Protein AF-A0A2U3ENF5-F1 (afdb_monomer)

Secondary structure (DSSP, 8-state):
--TTHHHHHHH-----EEEPTTSTTSPPPPHHHHHHHHHHHTS-HHHHHHHHHHHHHHHHHHHHHHHHHHHHHTTPPP--STTSS---EEETTHHHHHHHHHHHS--EEEES--GGGGTPPPPTT---TTS-TTS-GGGHHHHHHHHHT------S-STT---S---SSSPPSGGGS-HHHHHTT--TTTTSTTSHHHHHHHHHHHH-HHHHHHHHHHEE-TTS---S-GGGGS-EEEEEETTS-THHHHHHHHHHHHHHHHHTSSSEE--EEEEEETT--TTTTSS------SS----EEETT-TTTHHHHT---------

pLDDT: mean 75.01, std 18.09, range [23.23, 95.06]

Structure (mmCIF, N/CA/C/O backbone):
data_AF-A0A2U3ENF5-F1
#
_entry.id   AF-A0A2U3ENF5-F1
#
loop_
_atom_site.group_PDB
_atom_site.id
_atom_site.type_symbol
_atom_site.label_atom_id
_atom_site.label_alt_id
_atom_site.label_comp_id
_atom_site.label_asym_id
_atom_site.label_entity_id
_atom_site.label_seq_id
_atom_site.pdbx_PDB_ins_code
_atom_site.Cartn_x
_atom_site.Cartn_y
_atom_site.Cartn_z
_atom_site.occupancy
_atom_site.B_iso_or_equiv
_atom_site.auth_seq_id
_atom_site.auth_comp_id
_atom_site.auth_asym_id
_atom_site.auth_atom_id
_atom_site.pdbx_PDB_model_num
ATOM 1 N N . MET A 1 1 ? -10.373 14.517 -8.924 1.00 40.66 1 MET A N 1
ATOM 2 C CA . MET A 1 1 ? -11.456 14.622 -7.913 1.00 40.66 1 MET A CA 1
ATOM 3 C C . MET A 1 1 ? -12.044 13.232 -7.663 1.00 40.66 1 MET A C 1
ATOM 5 O O . MET A 1 1 ? -12.354 12.552 -8.629 1.00 40.66 1 MET A O 1
ATOM 9 N N . SER A 1 2 ? -12.118 12.808 -6.390 1.00 45.81 2 SER A N 1
ATOM 10 C CA . SER A 1 2 ? -12.287 11.407 -5.941 1.00 45.81 2 SER A CA 1
ATOM 11 C C . SER A 1 2 ? -13.620 10.740 -6.359 1.00 45.81 2 SER A C 1
ATOM 13 O O . SER A 1 2 ? -14.683 11.214 -5.952 1.00 45.81 2 SER A O 1
ATOM 15 N N . PRO A 1 3 ? -13.595 9.625 -7.109 1.00 53.94 3 PRO A N 1
ATOM 16 C CA . PRO A 1 3 ? -14.799 8.939 -7.615 1.00 53.94 3 PRO A CA 1
ATOM 17 C C . PRO A 1 3 ? -15.547 8.053 -6.605 1.00 53.94 3 PRO A C 1
ATOM 19 O O . PRO A 1 3 ? -16.484 7.351 -6.974 1.00 53.94 3 PRO A O 1
ATOM 22 N N . MET A 1 4 ? -15.223 8.153 -5.310 1.00 50.66 4 MET A N 1
ATOM 23 C CA . MET A 1 4 ? -15.993 7.517 -4.229 1.00 50.66 4 MET A CA 1
ATOM 24 C C . MET A 1 4 ? -17.157 8.368 -3.689 1.00 50.66 4 MET A C 1
ATOM 26 O O . MET A 1 4 ? -18.028 7.844 -2.993 1.00 50.66 4 MET A O 1
ATOM 30 N N . LYS A 1 5 ? -17.211 9.672 -4.004 1.00 47.41 5 LYS A N 1
ATOM 31 C CA . LYS A 1 5 ? -18.244 10.585 -3.472 1.00 47.41 5 LYS A CA 1
ATOM 32 C C . LYS A 1 5 ? -19.700 10.143 -3.730 1.00 47.41 5 LYS A C 1
ATOM 34 O O . LYS A 1 5 ? -20.495 10.274 -2.802 1.00 47.41 5 LYS A O 1
ATOM 39 N N . PRO A 1 6 ? -20.080 9.600 -4.908 1.00 45.78 6 PRO A N 1
ATOM 40 C CA . PRO A 1 6 ? -21.469 9.202 -5.169 1.00 45.78 6 PRO A CA 1
ATOM 41 C C . PRO A 1 6 ? -21.964 8.064 -4.262 1.00 45.78 6 PRO A C 1
ATOM 43 O O . PRO A 1 6 ? -23.139 8.014 -3.914 1.00 45.78 6 PRO A O 1
ATOM 46 N N . PHE A 1 7 ? -21.065 7.170 -3.840 1.00 50.91 7 PHE A N 1
ATOM 47 C CA . PHE A 1 7 ? -21.394 6.058 -2.944 1.00 50.91 7 PHE A CA 1
ATOM 48 C C . PHE A 1 7 ? -21.430 6.490 -1.477 1.00 50.91 7 PHE A C 1
ATOM 50 O O . PHE A 1 7 ? -22.211 5.950 -0.696 1.00 50.91 7 PHE A O 1
ATOM 57 N N . ALA A 1 8 ? -20.633 7.498 -1.111 1.00 51.66 8 ALA A N 1
ATOM 58 C CA . ALA A 1 8 ? -20.632 8.052 0.236 1.00 51.66 8 ALA A CA 1
ATOM 59 C C . ALA A 1 8 ? -22.007 8.635 0.608 1.00 51.66 8 ALA A C 1
ATOM 61 O O . ALA A 1 8 ? -22.515 8.367 1.687 1.00 51.66 8 ALA A O 1
ATOM 62 N N . VAL A 1 9 ? -22.692 9.334 -0.299 1.00 53.50 9 VAL A N 1
ATOM 63 C CA . VAL A 1 9 ? -24.014 9.925 0.006 1.00 53.50 9 VAL A CA 1
ATOM 64 C C . VAL A 1 9 ? -25.029 8.886 0.490 1.00 53.50 9 VAL A C 1
ATOM 66 O O . VAL A 1 9 ? -25.784 9.150 1.419 1.00 53.50 9 VAL A O 1
ATOM 69 N N . LYS A 1 10 ? -25.019 7.686 -0.100 1.00 53.78 10 LYS A N 1
ATOM 70 C CA . LYS A 1 10 ? -25.961 6.612 0.243 1.00 53.78 10 LYS A CA 1
ATOM 71 C C . LYS A 1 10 ? -25.703 6.001 1.625 1.00 53.78 10 LYS A C 1
ATOM 73 O O . LYS A 1 10 ? -26.634 5.506 2.250 1.00 53.78 10 LYS A O 1
ATOM 78 N N . HIS A 1 11 ? -24.454 6.011 2.080 1.00 58.97 11 HIS A N 1
ATOM 79 C CA . HIS A 1 11 ? -24.023 5.317 3.298 1.00 58.97 11 HIS A CA 1
ATOM 80 C C . HIS A 1 11 ? -23.558 6.272 4.409 1.00 58.97 11 HIS A C 1
ATOM 82 O O . HIS A 1 11 ? -23.120 5.817 5.459 1.00 58.97 11 HIS A O 1
ATOM 88 N N . ASN A 1 12 ? -23.631 7.584 4.162 1.00 66.19 12 ASN A N 1
ATOM 89 C CA . ASN A 1 12 ? -23.218 8.666 5.052 1.00 66.19 12 ASN A CA 1
ATOM 90 C C . ASN A 1 12 ? -21.822 8.508 5.720 1.00 66.19 12 ASN A C 1
ATOM 92 O O . ASN A 1 12 ? -21.681 8.872 6.890 1.00 66.19 12 ASN A O 1
ATOM 96 N N . PRO A 1 13 ? -20.761 7.993 5.051 1.00 66.94 13 PRO A N 1
ATOM 97 C CA . PRO A 1 13 ? -19.442 7.966 5.651 1.00 66.94 13 PRO A CA 1
ATOM 98 C C . PRO A 1 13 ? -18.784 9.349 5.555 1.00 66.94 13 PRO A C 1
ATOM 100 O O . PRO A 1 13 ? -18.862 10.040 4.533 1.00 66.94 13 PRO A O 1
ATOM 103 N N . ARG A 1 14 ? -18.039 9.720 6.599 1.00 71.25 14 ARG A N 1
ATOM 104 C CA . ARG A 1 14 ? -17.091 10.840 6.543 1.00 71.25 14 ARG A CA 1
ATOM 105 C C . ARG A 1 14 ? -15.797 10.338 5.901 1.00 71.25 14 ARG A C 1
ATOM 107 O O . ARG A 1 14 ? -15.039 9.610 6.532 1.00 71.25 14 ARG A O 1
ATOM 114 N N . LEU A 1 15 ? -15.561 10.688 4.636 1.00 70.38 15 LEU A N 1
ATOM 115 C CA . LEU A 1 15 ? -14.358 10.270 3.911 1.00 70.38 15 LEU A CA 1
ATOM 116 C C . LEU A 1 15 ? -13.220 11.277 4.106 1.00 70.38 15 LEU A C 1
ATOM 118 O O . LEU A 1 15 ? -13.340 12.434 3.700 1.00 70.38 15 LEU A O 1
ATOM 122 N N . VAL A 1 16 ? -12.096 10.802 4.641 1.00 73.62 16 VAL A N 1
ATOM 123 C CA . VAL A 1 16 ? -10.842 11.557 4.748 1.00 73.62 16 VAL A CA 1
ATOM 124 C C . VAL A 1 16 ? -9.788 10.882 3.881 1.00 73.62 16 VAL A C 1
ATOM 126 O O . VAL A 1 16 ? -9.576 9.677 3.988 1.00 73.62 16 VAL A O 1
ATOM 129 N N . LEU A 1 17 ? -9.158 11.655 2.995 1.00 76.19 17 LEU A N 1
ATOM 130 C CA . LEU A 1 17 ? -8.050 11.185 2.166 1.00 76.19 17 LEU A CA 1
ATOM 131 C C . LEU A 1 17 ? -6.750 11.691 2.775 1.00 76.19 17 LEU A C 1
ATOM 133 O O . LEU A 1 17 ? -6.548 12.901 2.897 1.00 76.19 17 LEU A O 1
ATOM 137 N N . VAL A 1 18 ? -5.904 10.745 3.160 1.00 76.56 18 VAL A N 1
ATOM 138 C CA . VAL A 1 18 ? -4.654 11.007 3.862 1.00 76.56 18 VAL A CA 1
ATOM 139 C C . VAL A 1 18 ? -3.504 10.774 2.896 1.00 76.56 18 VAL A C 1
ATOM 141 O O . VAL A 1 18 ? -3.386 9.689 2.325 1.00 76.56 18 VAL A O 1
ATOM 144 N N . TYR A 1 19 ? -2.680 11.798 2.699 1.00 79.88 19 TYR A N 1
ATOM 145 C CA . TYR A 1 19 ? -1.477 11.700 1.878 1.00 79.88 19 TYR A CA 1
ATOM 146 C C . TYR A 1 19 ? -0.266 11.377 2.742 1.00 79.88 19 TYR A C 1
ATOM 148 O O . TYR A 1 19 ? -0.131 11.899 3.849 1.00 79.88 19 TYR A O 1
ATOM 156 N N . ARG A 1 20 ? 0.602 10.517 2.199 1.00 83.88 20 ARG A N 1
ATOM 157 C CA . ARG A 1 20 ? 1.908 10.204 2.779 1.00 83.88 20 ARG A CA 1
ATOM 158 C C . ARG A 1 20 ? 2.883 11.370 2.567 1.00 83.88 20 ARG A C 1
ATOM 160 O O . ARG A 1 20 ? 2.635 12.169 1.671 1.00 83.88 20 ARG A O 1
ATOM 167 N N . ARG A 1 21 ? 3.987 11.425 3.328 1.00 84.44 21 ARG A N 1
ATOM 168 C CA . ARG A 1 21 ? 5.093 12.392 3.145 1.00 84.44 21 ARG A CA 1
ATOM 169 C C . ARG A 1 21 ? 5.623 12.290 1.718 1.00 84.44 21 ARG A C 1
ATOM 171 O O . ARG A 1 21 ? 5.498 11.232 1.097 1.00 84.44 21 ARG A O 1
ATOM 178 N N . ASP A 1 22 ? 6.200 13.376 1.219 1.00 83.81 22 ASP A N 1
ATOM 179 C CA . ASP A 1 22 ? 6.686 13.525 -0.164 1.00 83.81 22 ASP A CA 1
ATOM 180 C C . ASP A 1 22 ? 5.609 13.455 -1.267 1.00 83.81 22 ASP A C 1
ATOM 182 O O . ASP A 1 22 ? 5.940 13.508 -2.451 1.00 83.81 22 ASP A O 1
ATOM 186 N N . HIS A 1 23 ? 4.314 13.417 -0.927 1.00 81.50 23 HIS A N 1
ATOM 187 C CA . HIS A 1 23 ? 3.231 13.629 -1.899 1.00 81.50 23 HIS A CA 1
ATOM 188 C C . HIS A 1 23 ? 2.800 15.104 -1.948 1.00 81.50 23 HIS A C 1
ATOM 190 O O . HIS A 1 23 ? 2.912 15.803 -0.935 1.00 81.50 23 HIS A O 1
ATOM 196 N N . PRO A 1 24 ? 2.258 15.601 -3.079 1.00 77.25 24 PRO A N 1
ATOM 197 C CA . PRO A 1 24 ? 1.827 16.989 -3.213 1.00 77.25 24 PRO A CA 1
ATOM 198 C C . PRO A 1 24 ? 0.956 17.469 -2.044 1.00 77.25 24 PRO A C 1
ATOM 200 O O . PRO A 1 24 ? -0.112 16.922 -1.767 1.00 77.25 24 PRO A O 1
ATOM 203 N N . GLY A 1 25 ? 1.432 18.512 -1.363 1.00 74.75 25 GLY A N 1
ATOM 204 C CA . GLY A 1 25 ? 0.781 19.135 -0.210 1.00 74.75 25 GLY A CA 1
ATOM 205 C C . GLY A 1 25 ? 1.192 18.583 1.161 1.00 74.75 25 GLY A C 1
ATOM 206 O O . GLY A 1 25 ? 0.949 19.265 2.146 1.00 74.75 25 GLY A O 1
ATOM 207 N N . SER A 1 26 ? 1.809 17.399 1.250 1.00 80.38 26 SER A N 1
ATOM 208 C CA . SER A 1 26 ? 2.363 16.862 2.513 1.00 80.38 26 SER A CA 1
ATOM 209 C C . SER A 1 26 ? 3.749 17.434 2.821 1.00 80.38 26 SER A C 1
ATOM 211 O O . SER A 1 26 ? 4.378 18.011 1.926 1.00 80.38 26 SER A O 1
ATOM 213 N N . ALA A 1 27 ? 4.245 17.278 4.055 1.00 84.19 27 ALA A N 1
ATOM 214 C CA . ALA A 1 27 ? 5.622 17.657 4.334 1.00 84.19 27 ALA A CA 1
ATOM 215 C C . ALA A 1 27 ? 6.584 16.652 3.677 1.00 84.19 27 ALA A C 1
ATOM 217 O O . ALA A 1 27 ? 6.290 15.452 3.567 1.00 84.19 27 ALA A O 1
ATOM 218 N N . PRO A 1 28 ? 7.745 17.132 3.209 1.00 87.25 28 PRO A N 1
ATOM 219 C CA . PRO A 1 28 ? 8.714 16.254 2.594 1.00 87.25 28 PRO A CA 1
ATOM 220 C C . PRO A 1 28 ? 9.412 15.376 3.637 1.00 87.25 28 PRO A C 1
ATOM 222 O O . PRO A 1 28 ? 9.423 15.702 4.831 1.00 87.25 28 PRO A O 1
ATOM 225 N N . TYR A 1 29 ? 10.041 14.282 3.210 1.00 89.06 29 TYR A N 1
ATOM 226 C CA . TYR A 1 29 ? 11.053 13.629 4.038 1.00 89.06 29 TYR A CA 1
ATOM 227 C C . TYR A 1 29 ? 12.229 14.580 4.278 1.00 89.06 29 TYR A C 1
ATOM 229 O O . TYR A 1 29 ? 12.591 15.394 3.429 1.00 89.06 29 TYR A O 1
ATOM 237 N N . THR A 1 30 ? 12.825 14.504 5.466 1.00 90.62 30 THR A N 1
ATOM 238 C CA . THR A 1 30 ? 14.061 15.239 5.745 1.00 90.62 30 THR A CA 1
ATOM 239 C C . THR A 1 30 ? 15.224 14.608 4.984 1.00 90.62 30 THR A C 1
ATOM 241 O O . THR A 1 30 ? 15.222 13.408 4.706 1.00 90.62 30 THR A O 1
ATOM 244 N N . GLU A 1 31 ? 16.276 15.384 4.717 1.00 90.75 31 GLU A N 1
ATOM 245 C CA . GLU A 1 31 ? 17.496 14.845 4.098 1.00 90.75 31 GLU A CA 1
ATOM 246 C C . GLU A 1 31 ? 18.113 13.701 4.912 1.00 90.75 31 GLU A C 1
ATOM 248 O O . GLU A 1 31 ? 18.668 12.770 4.339 1.00 90.75 31 GLU A O 1
ATOM 253 N N . VAL A 1 32 ? 17.974 13.724 6.241 1.00 91.75 32 VAL A N 1
ATOM 254 C CA . VAL A 1 32 ? 18.445 12.642 7.119 1.00 91.75 32 VAL A CA 1
ATOM 255 C C . VAL A 1 32 ? 17.656 11.354 6.878 1.00 91.75 32 VAL A C 1
ATOM 257 O O . VAL A 1 32 ? 18.244 10.280 6.775 1.00 91.75 32 VAL A O 1
ATOM 260 N N . GLU A 1 33 ? 16.332 11.449 6.748 1.00 91.44 33 GLU A N 1
ATOM 261 C CA . GLU A 1 33 ? 15.467 10.298 6.467 1.00 91.44 33 GLU A CA 1
ATOM 262 C C . GLU A 1 33 ? 15.719 9.727 5.067 1.00 91.44 33 GLU A C 1
ATOM 264 O O . GLU A 1 33 ? 15.823 8.511 4.906 1.00 91.44 33 GLU A O 1
ATOM 269 N N . LEU A 1 34 ? 15.878 10.591 4.060 1.00 91.56 34 LEU A N 1
ATOM 270 C CA . LEU A 1 34 ? 16.214 10.164 2.700 1.00 91.56 34 LEU A CA 1
ATOM 271 C C . LEU A 1 34 ? 17.613 9.541 2.635 1.00 91.56 34 LEU A C 1
ATOM 273 O O . LEU A 1 34 ? 17.797 8.508 1.991 1.00 91.56 34 LEU A O 1
ATOM 277 N N . ALA A 1 35 ? 18.597 10.123 3.326 1.00 92.25 35 ALA A N 1
ATOM 278 C CA . ALA A 1 35 ? 19.940 9.561 3.426 1.00 92.25 35 ALA A CA 1
ATOM 279 C C . ALA A 1 35 ? 19.935 8.191 4.115 1.00 92.25 35 ALA A C 1
ATOM 281 O O . ALA A 1 35 ? 20.677 7.309 3.692 1.00 92.25 35 ALA A O 1
ATOM 282 N N . LEU A 1 36 ? 19.077 7.982 5.119 1.00 92.75 36 LEU A N 1
ATOM 283 C CA . LEU A 1 36 ? 18.910 6.680 5.762 1.00 92.75 36 LEU A CA 1
ATOM 284 C C . LEU A 1 36 ? 18.365 5.632 4.782 1.00 92.75 36 LEU A C 1
ATOM 286 O O . LEU A 1 36 ? 18.924 4.541 4.702 1.00 92.75 36 LEU A O 1
ATOM 290 N N . LEU A 1 37 ? 17.324 5.960 4.005 1.00 92.94 37 LEU A N 1
ATOM 291 C CA . LEU A 1 37 ? 16.789 5.059 2.973 1.00 92.94 37 LEU A CA 1
ATOM 292 C C . LEU A 1 37 ? 17.854 4.703 1.924 1.00 92.94 37 LEU A C 1
ATOM 294 O O . LEU A 1 37 ? 18.050 3.527 1.629 1.00 92.94 37 LEU A O 1
ATOM 298 N N . ARG A 1 38 ? 18.586 5.700 1.414 1.00 93.75 38 ARG A N 1
ATOM 299 C CA . ARG A 1 38 ? 19.673 5.498 0.439 1.00 93.75 38 ARG A CA 1
ATOM 300 C C . ARG A 1 38 ? 20.820 4.671 1.012 1.00 93.75 38 ARG A C 1
ATOM 302 O O . ARG A 1 38 ? 21.368 3.820 0.324 1.00 93.75 38 ARG A O 1
ATOM 309 N N . HIS A 1 39 ? 21.183 4.909 2.271 1.00 92.69 39 HIS A N 1
ATOM 310 C CA . HIS A 1 39 ? 22.225 4.143 2.941 1.00 92.69 39 HIS A CA 1
ATOM 311 C C . HIS A 1 39 ? 21.831 2.669 3.064 1.00 92.69 39 HIS A C 1
ATOM 313 O O . HIS A 1 39 ? 22.632 1.810 2.711 1.00 92.69 39 HIS A O 1
ATOM 319 N N . MET A 1 40 ? 20.598 2.384 3.504 1.00 94.19 40 MET A N 1
ATOM 320 C CA . MET A 1 40 ? 20.090 1.014 3.623 1.00 94.19 40 MET A CA 1
ATOM 321 C C . MET A 1 40 ? 20.059 0.272 2.285 1.00 94.19 40 MET A C 1
ATOM 323 O O . MET A 1 40 ? 20.303 -0.928 2.271 1.00 94.19 40 MET A O 1
ATOM 327 N N . ASP A 1 41 ? 19.769 0.963 1.178 1.00 89.56 41 ASP A N 1
ATOM 328 C CA . ASP A 1 41 ? 19.692 0.360 -0.165 1.00 89.56 41 ASP A CA 1
ATOM 329 C C . ASP A 1 41 ? 21.049 -0.210 -0.623 1.00 89.56 41 ASP A C 1
ATOM 331 O O . ASP A 1 41 ? 21.100 -1.116 -1.449 1.00 89.56 41 ASP A O 1
ATOM 335 N N . GLY A 1 42 ? 22.153 0.268 -0.034 1.00 86.12 42 GLY A N 1
ATOM 336 C CA . GLY A 1 42 ? 23.503 -0.262 -0.246 1.00 86.12 42 GLY A CA 1
ATOM 337 C C . GLY A 1 42 ? 23.965 -1.317 0.768 1.00 86.12 42 GLY A C 1
ATOM 338 O O . GLY A 1 42 ? 25.099 -1.785 0.661 1.00 86.12 42 GLY A O 1
ATOM 339 N N . LEU A 1 43 ? 23.149 -1.668 1.767 1.00 90.25 43 LEU A N 1
ATOM 340 C CA . LEU A 1 43 ? 23.495 -2.659 2.793 1.00 90.25 43 LEU A CA 1
ATOM 341 C C . LEU A 1 43 ? 23.072 -4.076 2.387 1.00 90.25 43 LEU A C 1
ATOM 343 O O . LEU A 1 43 ? 22.228 -4.276 1.514 1.00 90.25 43 LEU A O 1
ATOM 347 N N . SER A 1 44 ? 23.618 -5.085 3.073 1.00 90.81 44 SER A N 1
ATOM 348 C CA . SER A 1 44 ? 23.077 -6.439 2.945 1.00 90.81 44 SER A CA 1
ATOM 349 C C . SER A 1 44 ? 21.644 -6.516 3.505 1.00 90.81 44 SER A C 1
ATOM 351 O O . SER A 1 44 ? 21.294 -5.771 4.429 1.00 90.81 44 SER A O 1
ATOM 353 N N . PRO A 1 45 ? 20.805 -7.455 3.023 1.00 88.62 45 PRO A N 1
ATOM 354 C CA . PRO A 1 45 ? 19.458 -7.665 3.553 1.00 88.62 45 PRO A CA 1
ATOM 355 C C . PRO A 1 45 ? 19.376 -7.771 5.080 1.00 88.62 45 PRO A C 1
ATOM 357 O O . PRO A 1 45 ? 18.455 -7.238 5.700 1.00 88.62 45 PRO A O 1
ATOM 360 N N . GLN A 1 46 ? 20.345 -8.453 5.697 1.00 88.12 46 GLN A N 1
ATOM 361 C CA . GLN A 1 46 ? 20.389 -8.672 7.142 1.00 88.12 46 GLN A CA 1
ATOM 362 C C . GLN A 1 46 ? 20.663 -7.371 7.906 1.00 88.12 46 GLN A C 1
ATOM 364 O O . GLN A 1 46 ? 20.090 -7.154 8.973 1.00 88.12 46 GLN A O 1
ATOM 369 N N . GLU A 1 47 ? 21.502 -6.498 7.353 1.00 91.00 47 GLU A N 1
ATOM 370 C CA . GLU A 1 47 ? 21.857 -5.210 7.952 1.00 91.00 47 GLU A CA 1
ATOM 371 C C . GLU A 1 47 ? 20.751 -4.164 7.762 1.00 91.00 47 GLU A C 1
ATOM 373 O O . GLU A 1 47 ? 20.493 -3.379 8.673 1.00 91.00 47 GLU A O 1
ATOM 378 N N . ALA A 1 48 ? 20.055 -4.178 6.620 1.00 92.00 48 ALA A N 1
ATOM 379 C CA . ALA A 1 48 ? 18.988 -3.224 6.310 1.00 92.00 48 ALA A CA 1
ATOM 380 C C . ALA A 1 48 ? 17.644 -3.535 7.000 1.00 92.00 48 ALA A C 1
ATOM 382 O O . ALA A 1 48 ? 16.832 -2.630 7.195 1.00 92.00 48 ALA A O 1
ATOM 383 N N . CYS A 1 49 ? 17.393 -4.785 7.406 1.00 88.00 49 CYS A N 1
ATOM 384 C CA . CYS A 1 49 ? 16.089 -5.203 7.934 1.00 88.00 49 CYS A CA 1
ATOM 385 C C . CYS A 1 49 ? 15.680 -4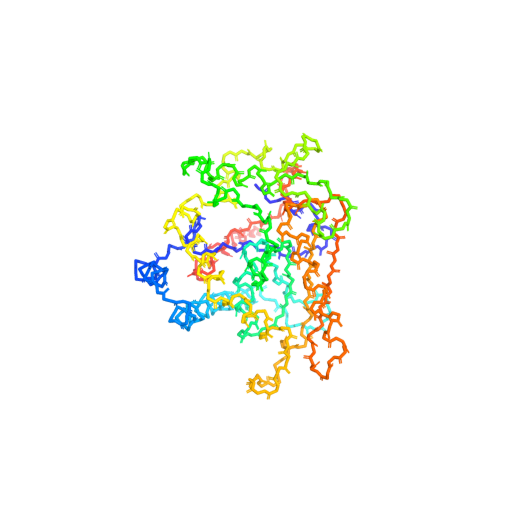.462 9.222 1.00 88.00 49 CYS A C 1
ATOM 387 O O . CYS A 1 49 ? 14.578 -3.916 9.302 1.00 88.00 49 CYS A O 1
ATOM 389 N N . SER A 1 50 ? 16.561 -4.394 10.229 1.00 87.56 50 SER A N 1
ATOM 390 C CA . SER A 1 50 ? 16.231 -3.728 11.502 1.00 87.56 50 SER A CA 1
ATOM 391 C C . SER A 1 50 ? 16.079 -2.204 11.366 1.00 87.56 50 SER A C 1
ATOM 393 O O . SER A 1 50 ? 15.130 -1.664 11.942 1.00 87.56 50 SER A O 1
ATOM 395 N N . PRO A 1 51 ? 16.956 -1.485 10.641 1.00 90.88 51 PRO A N 1
ATOM 396 C CA . PRO A 1 51 ? 16.765 -0.060 10.383 1.00 90.88 51 PRO A CA 1
ATOM 397 C C . PRO A 1 51 ? 15.490 0.242 9.579 1.00 90.88 51 PRO A C 1
ATOM 399 O O . PRO A 1 51 ? 14.803 1.216 9.883 1.00 90.88 51 PRO A O 1
ATOM 402 N N . LEU A 1 52 ? 15.108 -0.618 8.627 1.00 91.81 52 LEU A N 1
ATOM 403 C CA . LEU A 1 52 ? 13.858 -0.466 7.880 1.00 91.81 52 LEU A CA 1
ATOM 404 C C . LEU A 1 52 ? 12.617 -0.716 8.753 1.00 91.81 52 LEU A C 1
ATOM 406 O O . LEU A 1 52 ? 11.646 0.032 8.644 1.00 91.81 52 LEU A O 1
ATOM 410 N N . ASP A 1 53 ? 12.641 -1.717 9.644 1.00 87.56 53 ASP A N 1
ATOM 411 C CA . ASP A 1 53 ? 11.587 -1.938 10.655 1.00 87.56 53 ASP A CA 1
ATOM 412 C C . ASP A 1 53 ? 11.413 -0.695 11.541 1.00 87.56 53 ASP A C 1
ATOM 414 O O . ASP A 1 53 ? 10.291 -0.235 11.747 1.00 87.56 53 ASP A O 1
ATOM 418 N N . ALA A 1 54 ? 12.515 -0.097 12.009 1.00 87.44 54 ALA A N 1
ATOM 419 C CA . ALA A 1 54 ? 12.474 1.139 12.790 1.00 87.44 54 ALA A CA 1
ATOM 420 C C . ALA A 1 54 ? 11.884 2.311 11.987 1.00 87.44 54 ALA A C 1
ATOM 422 O O . ALA A 1 54 ? 10.925 2.931 12.442 1.00 87.44 54 ALA A O 1
ATOM 423 N N . PHE A 1 55 ? 12.374 2.545 10.765 1.00 91.44 55 PHE A N 1
ATOM 424 C CA . PHE A 1 55 ? 11.846 3.589 9.883 1.00 91.44 55 PHE A CA 1
ATOM 425 C C . PHE A 1 55 ? 10.336 3.431 9.659 1.00 91.44 55 PHE A C 1
ATOM 427 O O . PHE A 1 55 ? 9.578 4.392 9.772 1.00 91.44 55 PHE A O 1
ATOM 434 N N . MET A 1 56 ? 9.870 2.214 9.372 1.00 90.19 56 MET A N 1
ATOM 435 C CA . MET A 1 56 ? 8.450 1.950 9.126 1.00 90.19 56 MET A CA 1
ATOM 436 C C . MET A 1 56 ? 7.596 2.057 10.390 1.00 90.19 56 MET A C 1
ATOM 438 O O . MET A 1 56 ? 6.430 2.446 10.300 1.00 90.19 56 MET A O 1
ATOM 442 N N . ARG A 1 57 ? 8.160 1.763 11.564 1.00 85.88 57 ARG A N 1
ATOM 443 C CA . ARG A 1 57 ? 7.498 1.987 12.852 1.00 85.88 57 ARG A CA 1
ATOM 444 C C . ARG A 1 57 ? 7.289 3.472 13.132 1.00 85.88 57 ARG A C 1
ATOM 446 O O . ARG A 1 57 ? 6.213 3.833 13.598 1.00 85.88 57 ARG A O 1
ATOM 453 N N . ASP A 1 58 ? 8.252 4.322 12.790 1.00 86.88 58 ASP A N 1
ATOM 454 C CA . ASP A 1 58 ? 8.103 5.774 12.934 1.00 86.88 58 ASP A CA 1
ATOM 455 C C . ASP A 1 58 ? 6.986 6.300 12.019 1.00 86.88 58 ASP A C 1
ATOM 457 O O . ASP A 1 58 ? 6.098 7.023 12.467 1.00 86.88 58 ASP A O 1
ATOM 461 N N . ARG A 1 59 ? 6.933 5.836 10.760 1.00 89.62 59 ARG A N 1
ATOM 462 C CA . ARG A 1 59 ? 5.830 6.166 9.833 1.00 89.62 59 ARG A CA 1
ATOM 463 C C . ARG A 1 59 ? 4.469 5.657 10.315 1.00 89.62 59 ARG A C 1
ATOM 465 O O . ARG A 1 59 ? 3.438 6.286 10.082 1.00 89.62 59 ARG A O 1
ATOM 472 N N . ALA A 1 60 ? 4.446 4.494 10.959 1.00 86.19 60 ALA A N 1
ATOM 473 C CA . ALA A 1 60 ? 3.243 3.958 11.580 1.00 86.19 60 ALA A CA 1
ATOM 474 C C . ALA A 1 60 ? 2.788 4.817 12.767 1.00 86.19 60 ALA A C 1
ATOM 476 O O . ALA A 1 60 ? 1.592 5.067 12.911 1.00 86.19 60 ALA A O 1
ATOM 477 N N . LEU A 1 61 ? 3.719 5.290 13.596 1.00 83.12 61 LEU A N 1
ATOM 478 C CA . LEU A 1 61 ? 3.405 6.160 14.724 1.00 83.12 61 LEU A CA 1
ATOM 479 C C . LEU A 1 61 ? 2.793 7.486 14.253 1.00 83.12 61 LEU A C 1
ATOM 481 O O . LEU A 1 61 ? 1.749 7.868 14.772 1.00 83.12 61 LEU A O 1
ATOM 485 N N . GLU A 1 62 ? 3.350 8.113 13.213 1.00 84.12 62 GLU A N 1
ATOM 486 C CA . GLU A 1 62 ? 2.784 9.326 12.595 1.00 84.12 62 GLU A CA 1
ATOM 487 C C . GLU A 1 62 ? 1.317 9.112 12.172 1.00 84.12 62 GLU A C 1
ATOM 489 O O . GLU A 1 62 ? 0.424 9.886 12.527 1.00 84.12 62 GLU A O 1
ATOM 494 N N . LEU A 1 63 ? 1.030 8.008 11.469 1.00 84.38 63 LEU A N 1
ATOM 495 C CA . LEU A 1 63 ? -0.335 7.678 11.050 1.00 84.38 63 LEU A CA 1
ATOM 496 C C . LEU A 1 63 ? -1.263 7.401 12.245 1.00 84.38 63 LEU A C 1
ATOM 498 O O . LEU A 1 63 ? -2.431 7.793 12.222 1.00 84.38 63 LEU A O 1
ATOM 502 N N . TYR A 1 64 ? -0.772 6.730 13.288 1.00 82.50 64 TYR A N 1
ATOM 503 C CA . TYR A 1 64 ? -1.547 6.484 14.503 1.00 82.50 64 TYR A CA 1
ATOM 504 C C . TYR A 1 64 ? -1.917 7.781 15.223 1.00 82.50 64 TYR A C 1
ATOM 506 O O . TYR A 1 64 ? -3.077 7.972 15.598 1.00 82.50 64 TYR A O 1
ATOM 514 N N . GLU A 1 65 ? -0.943 8.671 15.402 1.00 81.69 65 GLU A N 1
ATOM 515 C CA . GLU A 1 65 ? -1.135 9.971 16.039 1.00 81.69 65 GLU A CA 1
ATOM 516 C C . GLU A 1 65 ? -2.129 10.820 15.248 1.00 81.69 65 GLU A C 1
ATOM 518 O O . GLU A 1 65 ? -3.048 11.391 15.840 1.00 81.69 65 GLU A O 1
ATOM 523 N N . PHE A 1 66 ? -2.031 10.812 13.913 1.00 82.00 66 PHE A N 1
ATOM 524 C CA . PHE A 1 66 ? -3.014 11.445 13.040 1.00 82.00 66 PHE A CA 1
ATOM 525 C C . PHE A 1 66 ? -4.430 10.907 13.278 1.00 82.00 66 PHE A C 1
ATOM 527 O O . PHE A 1 66 ? -5.360 11.689 13.483 1.00 82.00 66 PHE A O 1
ATOM 534 N N . VAL A 1 67 ? -4.615 9.581 13.271 1.00 80.62 67 VAL A N 1
ATOM 535 C CA . VAL A 1 67 ? -5.937 8.963 13.463 1.00 80.62 67 VAL A CA 1
ATOM 536 C C . VAL A 1 67 ? -6.503 9.308 14.838 1.00 80.62 67 VAL A C 1
ATOM 538 O O . VAL A 1 67 ? -7.674 9.673 14.929 1.00 80.62 67 VAL A O 1
ATOM 541 N N . CYS A 1 68 ? -5.688 9.242 15.893 1.00 79.50 68 CYS A N 1
ATOM 542 C CA . CYS A 1 68 ? -6.101 9.592 17.251 1.00 79.50 68 CYS A CA 1
ATOM 543 C C . CYS A 1 68 ? -6.517 11.064 17.363 1.00 79.50 68 CYS A C 1
ATOM 545 O O . CYS A 1 68 ? -7.601 11.361 17.873 1.00 79.50 68 CYS A O 1
ATOM 547 N N . ALA A 1 69 ? -5.687 11.981 16.859 1.00 76.75 69 ALA A N 1
ATOM 548 C CA . ALA A 1 69 ? -5.968 13.414 16.880 1.00 76.75 69 ALA A CA 1
ATOM 549 C C . ALA A 1 69 ? -7.238 13.743 16.084 1.00 76.75 69 ALA A C 1
ATOM 551 O O . ALA A 1 69 ? -8.116 14.461 16.570 1.00 76.75 69 ALA A O 1
ATOM 552 N N . TRP A 1 70 ? -7.379 13.159 14.891 1.00 78.38 70 TRP A N 1
ATOM 553 C CA . TRP A 1 70 ? -8.551 13.350 14.048 1.00 78.38 70 TRP A CA 1
ATOM 554 C C . TRP A 1 70 ? -9.824 12.797 14.692 1.00 78.38 70 TRP A C 1
ATOM 556 O O . TRP A 1 70 ? -10.841 13.487 14.710 1.00 78.38 70 TRP A O 1
ATOM 566 N N . ALA A 1 71 ? -9.776 11.582 15.246 1.00 77.56 71 ALA A N 1
ATOM 567 C CA . ALA A 1 71 ? -10.918 10.953 15.904 1.00 77.56 71 ALA A CA 1
ATOM 568 C C . ALA A 1 71 ? -11.428 11.790 17.079 1.00 77.56 71 ALA A C 1
ATOM 570 O O . ALA A 1 71 ? -12.632 12.033 17.196 1.00 77.56 71 ALA A O 1
ATOM 571 N N . HIS A 1 72 ? -10.496 12.271 17.907 1.00 76.12 72 HIS A N 1
ATOM 572 C CA . HIS A 1 72 ? -10.795 13.142 19.033 1.00 76.12 72 HIS A CA 1
ATOM 573 C C . HIS A 1 72 ? -11.439 14.455 18.568 1.00 76.12 72 HIS A C 1
ATOM 575 O O . HIS A 1 72 ? -12.492 14.843 19.069 1.00 76.12 72 HIS A O 1
ATOM 581 N N . GLN A 1 73 ? -10.860 15.111 17.558 1.00 70.75 73 GLN A N 1
ATOM 582 C CA . GLN A 1 73 ? -11.345 16.402 17.070 1.00 70.75 73 GLN A CA 1
ATOM 583 C C . GLN A 1 73 ? -12.676 16.307 16.311 1.00 70.75 73 GLN A C 1
ATOM 585 O O . GLN A 1 73 ? -13.528 17.184 16.436 1.00 70.75 73 GLN A O 1
ATOM 590 N N . ALA A 1 74 ? -12.878 15.252 15.522 1.00 73.38 74 ALA A N 1
ATOM 591 C CA . ALA A 1 74 ? -14.114 15.025 14.778 1.00 73.38 74 ALA A CA 1
ATOM 592 C C . ALA A 1 74 ? -15.273 14.530 15.666 1.00 73.38 74 ALA A C 1
ATOM 594 O O . ALA A 1 74 ? -16.372 14.286 15.147 1.00 73.38 74 ALA A O 1
ATOM 595 N N . GLY A 1 75 ? -15.034 14.380 16.977 1.00 73.75 75 GLY A N 1
ATOM 596 C CA . GLY A 1 75 ? -16.013 13.906 17.949 1.00 73.75 75 GLY A CA 1
ATOM 597 C C . GLY A 1 75 ? -16.538 12.522 17.588 1.00 73.75 75 GLY A C 1
ATOM 598 O O . GLY A 1 75 ? -17.745 12.293 17.656 1.00 73.75 75 GLY A O 1
ATOM 599 N N . ILE A 1 76 ? -15.663 11.635 17.101 1.00 71.62 76 ILE A N 1
ATOM 600 C CA . ILE A 1 76 ? -16.078 10.290 16.704 1.00 71.62 76 ILE A CA 1
ATOM 601 C C . ILE A 1 76 ? -16.441 9.532 17.978 1.00 71.62 76 ILE A C 1
ATOM 603 O O . ILE A 1 76 ? -15.590 9.420 18.864 1.00 71.62 76 ILE A O 1
ATOM 607 N N . PRO A 1 77 ? -17.689 9.053 18.108 1.00 65.19 77 PRO A N 1
ATOM 608 C CA . PRO A 1 77 ? -18.091 8.317 19.292 1.00 65.19 77 PRO A CA 1
ATOM 609 C C . PRO A 1 77 ? -17.230 7.061 19.432 1.00 65.19 77 PRO A C 1
ATOM 611 O O . PRO A 1 77 ? -16.852 6.433 18.438 1.00 65.19 77 PRO A O 1
ATOM 614 N N . SER A 1 78 ? -16.923 6.689 20.675 1.00 64.06 78 SER A N 1
ATOM 615 C CA . SER A 1 78 ? -16.393 5.357 20.965 1.00 64.06 78 SER A CA 1
ATOM 616 C C . SER A 1 78 ? -17.323 4.319 20.347 1.00 64.06 78 SER A C 1
ATOM 618 O O . SER A 1 78 ? -18.537 4.477 20.437 1.00 64.06 78 SER A O 1
ATOM 620 N N . ALA A 1 79 ? -16.763 3.281 19.725 1.00 62.59 79 ALA A N 1
ATOM 621 C CA . ALA A 1 79 ? -17.548 2.257 19.044 1.00 62.59 79 ALA A CA 1
ATOM 622 C C . ALA A 1 79 ? -18.519 1.578 20.028 1.00 62.59 79 ALA A C 1
ATOM 624 O O . ALA A 1 79 ? -18.114 0.732 20.826 1.00 62.59 79 ALA A O 1
ATOM 625 N N . SER A 1 80 ? -19.784 1.999 20.003 1.00 56.59 80 SER A N 1
ATOM 626 C CA . SER A 1 80 ? -20.894 1.393 20.741 1.00 56.59 80 SER A CA 1
ATOM 627 C C . SER A 1 80 ? -21.626 0.349 19.902 1.00 56.59 80 SER A C 1
ATOM 629 O O . SER A 1 80 ? -22.107 -0.636 20.451 1.00 56.59 80 SER A O 1
ATOM 631 N N . GLU A 1 81 ? -21.659 0.543 18.582 1.00 56.53 81 GLU A N 1
ATOM 632 C CA . GLU A 1 81 ? -22.331 -0.313 17.603 1.00 56.53 81 GLU A CA 1
ATOM 633 C C . GLU A 1 81 ? -21.390 -0.656 16.427 1.00 56.53 81 GLU A C 1
ATOM 635 O O . GLU A 1 81 ? -20.442 0.086 16.161 1.00 56.53 81 GLU A O 1
ATOM 640 N N . PRO A 1 82 ? -21.648 -1.727 15.650 1.00 55.25 82 PRO A N 1
ATOM 641 C CA . PRO A 1 82 ? -20.829 -2.123 14.492 1.00 55.25 82 PRO A CA 1
ATOM 642 C C . PRO A 1 82 ? -20.727 -1.073 13.372 1.00 55.25 82 PRO A C 1
ATOM 644 O O . PRO A 1 82 ? -19.879 -1.186 12.487 1.00 55.25 82 PRO A O 1
ATOM 647 N N . THR A 1 83 ? -21.621 -0.083 13.372 1.00 55.84 83 THR A N 1
ATOM 648 C CA . THR A 1 83 ? -21.644 1.036 12.419 1.00 55.84 83 THR A CA 1
ATOM 649 C C . THR A 1 83 ? -20.886 2.266 12.914 1.00 55.84 83 THR A C 1
ATOM 651 O O . THR A 1 83 ? -20.672 3.193 12.132 1.00 55.84 83 THR A O 1
ATOM 654 N N . ASP A 1 84 ? -20.477 2.273 14.184 1.00 63.69 84 ASP A N 1
ATOM 655 C CA . ASP A 1 84 ? -19.762 3.371 14.819 1.00 63.69 84 ASP A CA 1
ATOM 656 C C . ASP A 1 84 ? -18.259 3.090 14.798 1.00 63.69 84 ASP A C 1
ATOM 658 O O . ASP A 1 84 ? -17.792 2.037 15.230 1.00 63.69 84 ASP A O 1
ATOM 662 N N . GLY A 1 85 ? -17.476 4.051 14.312 1.00 71.88 85 GLY A N 1
ATOM 663 C CA . GLY A 1 85 ? -16.022 3.990 14.394 1.00 71.88 85 GLY A CA 1
ATOM 664 C C . GLY A 1 85 ? -15.319 4.394 13.110 1.00 71.88 85 GLY A C 1
ATOM 665 O O . GLY A 1 85 ? -15.833 5.157 12.290 1.00 71.88 85 GLY A O 1
ATOM 666 N N . ILE A 1 86 ? -14.088 3.912 12.971 1.00 76.88 86 ILE A N 1
ATOM 667 C CA . ILE A 1 86 ? -13.174 4.306 11.906 1.00 76.88 86 ILE A CA 1
ATOM 668 C C . ILE A 1 86 ? -12.753 3.057 11.149 1.00 76.88 86 ILE A C 1
ATOM 670 O O . ILE A 1 86 ? -12.197 2.125 11.723 1.00 76.88 86 ILE A O 1
ATOM 674 N N . VAL A 1 87 ? -12.967 3.070 9.837 1.00 77.00 87 VAL A N 1
ATOM 675 C CA . VAL A 1 87 ? -12.342 2.115 8.925 1.00 77.00 87 VAL A CA 1
ATOM 676 C C . VAL A 1 87 ? -11.154 2.818 8.297 1.00 77.00 87 VAL A C 1
ATOM 678 O O . VAL A 1 87 ? -11.351 3.747 7.513 1.00 77.00 87 VAL A O 1
ATOM 681 N N . LEU A 1 88 ? -9.930 2.379 8.600 1.00 81.44 88 LEU A N 1
ATOM 682 C CA . LEU A 1 88 ? -8.794 2.794 7.780 1.00 81.44 88 LEU A CA 1
ATOM 683 C C . LEU A 1 88 ? -8.668 1.833 6.601 1.00 81.44 88 LEU A C 1
ATOM 685 O O . LEU A 1 88 ? -8.757 0.607 6.731 1.00 81.44 88 LEU A O 1
ATOM 689 N N . ALA A 1 89 ? -8.523 2.434 5.429 1.00 82.50 89 ALA A N 1
ATOM 690 C CA . ALA A 1 89 ? -8.392 1.744 4.167 1.00 82.50 89 ALA A CA 1
ATOM 691 C C . ALA A 1 89 ? -7.084 2.175 3.514 1.00 82.50 89 ALA A C 1
ATOM 693 O O . ALA A 1 89 ? -6.839 3.371 3.363 1.00 82.50 89 ALA A O 1
ATOM 694 N N . SER A 1 90 ? -6.269 1.211 3.103 1.00 84.56 90 SER A N 1
ATOM 695 C CA . SER A 1 90 ? -5.141 1.470 2.210 1.00 84.56 90 SER A CA 1
ATOM 696 C C . SER A 1 90 ? -5.457 1.011 0.801 1.00 84.56 90 SER A C 1
ATOM 698 O O . SER A 1 90 ? -6.303 0.140 0.590 1.00 84.56 90 SER A O 1
ATOM 700 N N . TRP A 1 91 ? -4.761 1.603 -0.158 1.00 84.81 91 TRP A N 1
ATOM 701 C CA . TRP A 1 91 ? -4.790 1.185 -1.546 1.00 84.81 91 TRP A CA 1
ATOM 702 C C . TRP A 1 91 ? -3.365 0.995 -2.048 1.00 84.81 91 TRP A C 1
ATOM 704 O O . TRP A 1 91 ? -2.489 1.804 -1.720 1.00 84.81 91 TRP A O 1
ATOM 714 N N . SER A 1 92 ? -3.145 -0.055 -2.841 1.00 87.38 92 SER A N 1
ATOM 715 C CA . SER A 1 92 ? -1.863 -0.304 -3.496 1.00 87.38 92 SER A CA 1
ATOM 716 C C . SER A 1 92 ? -0.709 -0.324 -2.483 1.00 87.38 92 SER A C 1
ATOM 718 O O . SER A 1 92 ? -0.825 -0.922 -1.410 1.00 87.38 92 SER A O 1
ATOM 720 N N . MET A 1 93 ? 0.382 0.380 -2.779 1.00 85.62 93 MET A N 1
ATOM 721 C CA . MET A 1 93 ? 1.558 0.493 -1.921 1.00 85.62 93 MET A CA 1
ATOM 722 C C . MET A 1 93 ? 1.278 1.093 -0.533 1.00 85.62 93 MET A C 1
ATOM 724 O O . MET A 1 93 ? 2.025 0.846 0.412 1.00 85.62 93 MET A O 1
ATOM 728 N N . GLY A 1 94 ? 0.160 1.808 -0.351 1.00 86.75 94 GLY A N 1
ATOM 729 C CA . GLY A 1 94 ? -0.286 2.240 0.975 1.00 86.75 94 GLY A CA 1
ATOM 730 C C . GLY A 1 94 ? -0.491 1.071 1.949 1.00 86.75 94 GLY A C 1
ATOM 731 O O . GLY A 1 94 ? -0.470 1.274 3.162 1.00 86.75 94 GLY A O 1
ATOM 732 N N . ALA A 1 95 ? -0.662 -0.156 1.445 1.00 88.81 95 ALA A N 1
ATOM 733 C CA . ALA A 1 95 ? -0.728 -1.356 2.264 1.00 88.81 95 ALA A CA 1
ATOM 734 C C . ALA A 1 95 ? 0.553 -1.613 3.067 1.00 88.81 95 ALA A C 1
ATOM 736 O O . ALA A 1 95 ? 0.428 -2.096 4.186 1.00 88.81 95 ALA A O 1
ATOM 737 N N . SER A 1 96 ? 1.740 -1.221 2.588 1.00 89.12 96 SER A N 1
ATOM 738 C CA . SER A 1 96 ? 2.993 -1.393 3.341 1.00 89.12 96 SER A CA 1
ATOM 739 C C . SER A 1 96 ? 2.984 -0.594 4.653 1.00 89.12 96 SER A C 1
ATOM 741 O O . SER A 1 96 ? 3.243 -1.137 5.725 1.00 89.12 96 SER A O 1
ATOM 743 N N . TRP A 1 97 ? 2.587 0.683 4.595 1.00 88.62 97 TRP A N 1
ATOM 744 C CA . TRP A 1 97 ? 2.410 1.538 5.780 1.00 88.62 97 TRP A CA 1
ATOM 745 C C . TRP A 1 97 ? 1.305 1.029 6.693 1.00 88.62 97 TRP A C 1
ATOM 747 O O . TRP A 1 97 ? 1.426 1.055 7.917 1.00 88.62 97 TRP A O 1
ATOM 757 N N . LEU A 1 98 ? 0.232 0.529 6.087 1.00 86.81 98 LEU A N 1
ATOM 758 C CA . LEU A 1 98 ? -0.883 -0.029 6.821 1.00 86.81 98 LEU A CA 1
ATOM 759 C C . LEU A 1 98 ? -0.480 -1.299 7.592 1.00 86.81 98 LEU A C 1
ATOM 761 O O . LEU A 1 98 ? -0.857 -1.460 8.749 1.00 86.81 98 LEU A O 1
ATOM 765 N N . MET A 1 99 ? 0.323 -2.175 6.988 1.00 86.44 99 MET A N 1
ATOM 766 C CA . MET A 1 99 ? 0.866 -3.366 7.643 1.00 86.44 99 MET A CA 1
ATOM 767 C C . MET A 1 99 ? 1.870 -3.002 8.737 1.00 86.44 99 MET A C 1
ATOM 769 O O . MET A 1 99 ? 1.805 -3.586 9.816 1.00 86.44 99 MET A O 1
ATOM 773 N N . ALA A 1 100 ? 2.729 -2.002 8.519 1.00 87.88 100 ALA A N 1
ATOM 774 C CA . ALA A 1 100 ? 3.621 -1.487 9.559 1.00 87.88 100 ALA A CA 1
ATOM 775 C C . ALA A 1 100 ? 2.830 -0.981 10.782 1.00 8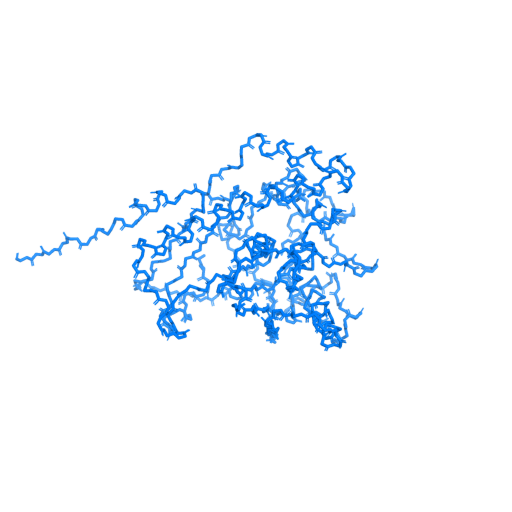7.88 100 ALA A C 1
ATOM 777 O O . ALA A 1 100 ? 3.121 -1.374 11.917 1.00 87.88 100 ALA A O 1
ATOM 778 N N . LEU A 1 101 ? 1.756 -0.214 10.548 1.00 85.31 101 LEU A N 1
ATOM 779 C CA . LEU A 1 101 ? 0.815 0.212 11.586 1.00 85.31 101 LEU A CA 1
ATOM 780 C C . LEU A 1 101 ? 0.195 -0.981 12.311 1.00 85.31 101 LEU A C 1
ATOM 782 O O . LEU A 1 101 ? 0.248 -1.052 13.532 1.00 85.31 101 LEU A O 1
ATOM 786 N N . LEU A 1 102 ? -0.369 -1.949 11.589 1.00 79.88 102 LEU A N 1
ATOM 787 C CA . LEU A 1 102 ? -0.997 -3.121 12.207 1.00 79.88 102 LEU A CA 1
ATOM 788 C C . LEU A 1 102 ? -0.018 -3.968 13.006 1.00 79.88 102 LEU A C 1
ATOM 790 O O . LEU A 1 102 ? -0.402 -4.497 14.046 1.00 79.88 102 LEU A O 1
ATOM 794 N N . SER A 1 103 ? 1.214 -4.096 12.517 1.00 80.19 103 SER A N 1
ATOM 795 C CA . SER A 1 103 ? 2.276 -4.815 13.214 1.00 80.19 103 SER A CA 1
ATOM 796 C C . SER A 1 103 ? 2.656 -4.127 14.528 1.00 80.19 103 SER A C 1
ATOM 798 O O . SER A 1 103 ? 3.229 -4.766 15.406 1.00 80.19 103 SER A O 1
ATOM 800 N N . SER A 1 104 ? 2.285 -2.847 14.666 1.00 74.62 104 SER A N 1
ATOM 801 C CA . SER A 1 104 ? 2.501 -2.021 15.848 1.00 74.62 104 SER A CA 1
ATOM 802 C C . SER A 1 104 ? 1.250 -1.895 16.739 1.00 74.62 104 SER A C 1
ATOM 804 O O . SER A 1 104 ? 1.416 -1.829 17.955 1.00 74.62 104 SER A O 1
ATOM 806 N N . ILE A 1 105 ? 0.015 -1.855 16.185 1.00 65.50 105 ILE A N 1
ATOM 807 C CA . ILE A 1 105 ? -1.1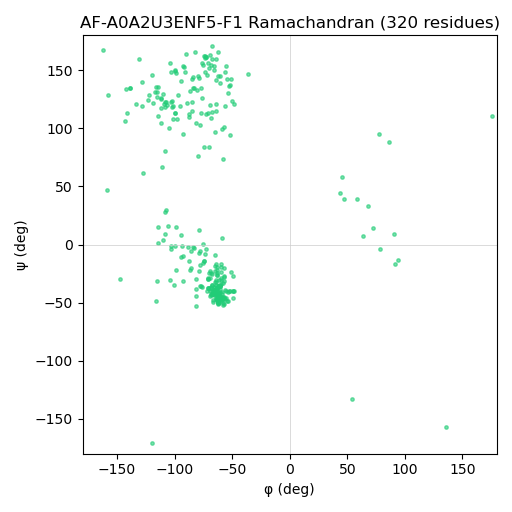98 -1.474 16.954 1.00 65.50 105 ILE A CA 1
ATOM 808 C C . ILE A 1 105 ? -2.594 -2.108 16.628 1.00 65.50 105 ILE A C 1
ATOM 810 O O . ILE A 1 105 ? -3.294 -2.221 17.612 1.00 65.50 105 ILE A O 1
ATOM 814 N N . ALA A 1 106 ? -2.980 -2.544 15.394 1.00 49.03 106 ALA A N 1
ATOM 815 C CA . ALA A 1 106 ? -4.084 -3.456 14.850 1.00 49.03 106 ALA A CA 1
ATOM 816 C C . ALA A 1 106 ? -5.665 -3.176 14.607 1.00 49.03 106 ALA A C 1
ATOM 818 O O . ALA A 1 106 ? -6.456 -3.384 15.499 1.00 49.03 106 ALA A O 1
ATOM 819 N N . SER A 1 107 ? -6.208 -2.783 13.410 1.00 45.88 107 SER A N 1
ATOM 820 C CA . SER A 1 107 ? -7.648 -2.965 12.920 1.00 45.88 107 SER A CA 1
ATOM 821 C C . SER A 1 107 ? -8.013 -2.330 11.556 1.00 45.88 107 SER A C 1
ATOM 823 O O . SER A 1 107 ? -8.076 -1.097 11.515 1.00 45.88 107 SER A O 1
ATOM 825 N N . LEU A 1 108 ? -8.272 -3.065 10.444 1.00 52.44 108 LEU A N 1
ATOM 826 C CA . LEU A 1 108 ? -8.198 -2.436 9.098 1.00 52.44 108 LEU A CA 1
ATOM 827 C C . LEU A 1 108 ? -8.865 -3.110 7.870 1.00 52.44 108 LEU A C 1
ATOM 829 O O . LEU A 1 108 ? -9.176 -4.291 7.847 1.00 52.44 108 LEU A O 1
ATOM 833 N N . THR A 1 109 ? -8.977 -2.352 6.766 1.00 46.53 109 THR A N 1
ATOM 834 C CA . THR A 1 109 ? -9.226 -2.848 5.392 1.00 46.53 109 THR A CA 1
ATOM 835 C C . THR A 1 109 ? -8.034 -2.521 4.473 1.00 46.53 109 THR A C 1
ATOM 837 O O . THR A 1 109 ? -7.542 -1.399 4.467 1.00 46.53 109 THR A O 1
ATOM 840 N N . SER A 1 110 ? -7.581 -3.458 3.641 1.00 58.84 110 SER A N 1
ATOM 841 C CA . SER A 1 110 ? -6.604 -3.219 2.567 1.00 58.84 110 SER A CA 1
ATOM 842 C C . SER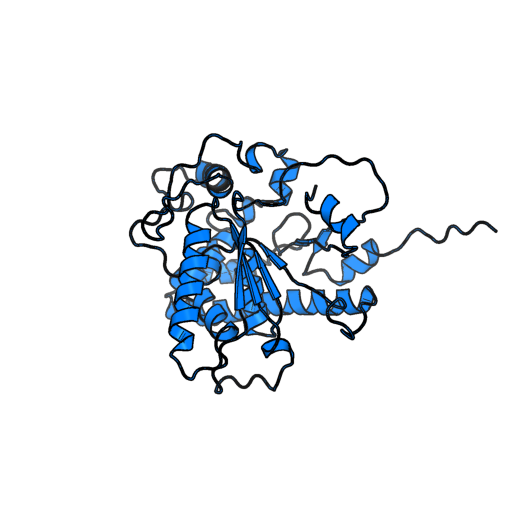 A 1 110 ? -7.263 -3.453 1.208 1.00 58.84 110 SER A C 1
ATOM 844 O O . SER A 1 110 ? -8.014 -4.413 1.035 1.00 58.84 110 SER A O 1
ATOM 846 N N . ARG A 1 111 ? -7.034 -2.562 0.241 1.00 57.28 111 ARG A N 1
ATOM 847 C CA . ARG A 1 111 ? -7.623 -2.643 -1.100 1.00 57.28 111 ARG A CA 1
ATOM 848 C C . ARG A 1 111 ? -6.536 -2.775 -2.153 1.00 57.28 111 ARG A C 1
ATOM 850 O O . ARG A 1 111 ? -5.684 -1.905 -2.285 1.00 57.28 111 ARG A O 1
ATOM 857 N N . ASP A 1 112 ? -6.624 -3.850 -2.916 1.00 73.19 112 ASP A N 1
ATOM 858 C CA . ASP A 1 112 ? -5.834 -4.161 -4.099 1.00 73.19 112 ASP A CA 1
ATOM 859 C C . ASP A 1 112 ? -4.338 -3.889 -3.887 1.00 73.19 112 ASP A C 1
ATOM 861 O O . ASP A 1 112 ? -3.742 -3.032 -4.532 1.00 73.19 112 ASP A O 1
ATOM 865 N N . ALA A 1 113 ? -3.762 -4.550 -2.879 1.00 78.50 113 ALA A N 1
ATOM 866 C CA . ALA A 1 113 ? -2.357 -4.403 -2.513 1.00 78.50 113 ALA A CA 1
ATOM 867 C C . ALA A 1 113 ? -1.463 -5.299 -3.390 1.00 78.50 113 ALA A C 1
ATOM 869 O O . ALA A 1 113 ? -1.778 -6.485 -3.536 1.00 78.50 113 ALA A O 1
ATOM 870 N N . PRO A 1 114 ? -0.331 -4.794 -3.922 1.00 81.12 114 PRO A N 1
ATOM 871 C CA . PRO A 1 114 ? 0.602 -5.622 -4.677 1.00 81.12 114 PRO A CA 1
ATOM 872 C C . PRO A 1 114 ? 1.292 -6.625 -3.757 1.00 81.12 114 PRO A C 1
ATOM 874 O O . PRO A 1 114 ? 1.463 -6.381 -2.561 1.00 81.12 114 PRO A O 1
ATOM 877 N N . PHE A 1 115 ? 1.742 -7.738 -4.333 1.00 83.06 115 PHE A N 1
ATOM 878 C CA . PHE A 1 115 ? 2.407 -8.822 -3.606 1.00 83.06 115 PHE A CA 1
ATOM 879 C C . PHE A 1 115 ? 3.578 -8.327 -2.734 1.00 83.06 115 PHE A C 1
ATOM 881 O O . PHE A 1 115 ? 3.701 -8.740 -1.580 1.00 83.06 115 PHE A O 1
ATOM 888 N N . ALA A 1 116 ? 4.370 -7.373 -3.238 1.00 81.19 116 ALA A N 1
ATOM 889 C CA . ALA A 1 116 ? 5.510 -6.789 -2.535 1.00 81.19 116 ALA A CA 1
ATOM 890 C C . ALA A 1 116 ? 5.106 -5.992 -1.279 1.00 81.19 116 ALA A C 1
ATOM 892 O O . ALA A 1 116 ? 5.820 -6.012 -0.276 1.00 81.19 116 ALA A O 1
ATOM 893 N N . SER A 1 117 ? 3.928 -5.355 -1.271 1.00 80.81 117 SER A N 1
ATOM 894 C CA . SER A 1 117 ? 3.425 -4.640 -0.086 1.00 80.81 117 SER A CA 1
ATOM 895 C C . SER A 1 117 ? 3.065 -5.562 1.067 1.00 80.81 117 SER A C 1
ATOM 897 O O . SER A 1 117 ? 3.066 -5.131 2.217 1.00 80.81 117 SER A O 1
ATOM 899 N N . LEU A 1 118 ? 2.759 -6.826 0.769 1.00 80.31 118 LEU A N 1
ATOM 900 C CA . LEU A 1 118 ? 2.585 -7.860 1.783 1.00 80.31 118 LEU A CA 1
ATOM 901 C C . LEU A 1 118 ? 3.836 -8.734 1.931 1.00 80.31 118 LEU A C 1
ATOM 903 O O . LEU A 1 118 ? 3.850 -9.611 2.783 1.00 80.31 118 LEU A O 1
ATOM 907 N N . GLY A 1 119 ? 4.893 -8.503 1.148 1.00 81.00 119 GLY A N 1
ATOM 908 C CA . GLY A 1 119 ? 6.149 -9.252 1.208 1.00 81.00 119 GLY A CA 1
ATOM 909 C C . GLY A 1 119 ? 6.030 -10.700 0.748 1.00 81.00 119 GLY A C 1
ATOM 910 O O . GLY A 1 119 ? 6.684 -11.578 1.310 1.00 81.00 119 GLY A O 1
ATOM 911 N N . TYR A 1 120 ? 5.152 -10.978 -0.213 1.00 86.81 120 TYR A N 1
ATOM 912 C CA . TYR A 1 120 ? 5.192 -12.253 -0.922 1.00 86.81 120 TYR A CA 1
ATOM 913 C C . TYR A 1 120 ? 6.333 -12.255 -1.935 1.00 86.81 120 TYR A C 1
ATOM 915 O O . TYR A 1 120 ? 6.769 -11.200 -2.390 1.00 86.81 120 TYR A O 1
ATOM 923 N N . LEU A 1 121 ? 6.808 -13.445 -2.298 1.00 86.38 121 LEU A N 1
ATOM 924 C CA . LEU A 1 121 ? 7.733 -13.586 -3.414 1.00 86.38 121 LEU A CA 1
ATOM 925 C C . LEU A 1 121 ? 6.958 -13.551 -4.740 1.00 86.38 121 LEU A C 1
ATOM 927 O O . LEU A 1 121 ? 5.826 -14.053 -4.803 1.00 86.38 121 LEU A O 1
ATOM 931 N N . PRO A 1 122 ? 7.542 -12.964 -5.793 1.00 85.94 122 PRO A N 1
ATOM 932 C CA . PRO A 1 122 ? 6.969 -13.034 -7.125 1.00 85.94 122 PRO A CA 1
ATOM 933 C C . PRO A 1 122 ? 7.140 -14.446 -7.731 1.00 85.94 122 PRO A C 1
ATOM 935 O O . PRO A 1 122 ? 7.994 -15.213 -7.280 1.00 85.94 122 PRO A O 1
ATOM 938 N N . PRO A 1 123 ? 6.363 -14.811 -8.769 1.00 85.62 123 PRO A N 1
ATOM 939 C CA . PRO A 1 123 ? 6.657 -15.969 -9.608 1.00 85.62 123 PRO A CA 1
ATOM 940 C C . PRO A 1 123 ? 7.984 -15.777 -10.360 1.00 85.62 123 PRO A C 1
ATOM 942 O O . PRO A 1 123 ? 8.442 -14.653 -10.564 1.00 85.62 123 PRO A O 1
ATOM 945 N N . SER A 1 124 ? 8.592 -16.873 -10.821 1.00 84.88 124 SER A N 1
ATOM 946 C CA . SER A 1 124 ? 9.914 -16.852 -11.472 1.00 84.88 124 SER A CA 1
ATOM 947 C C . SER A 1 124 ? 9.970 -16.066 -12.785 1.00 84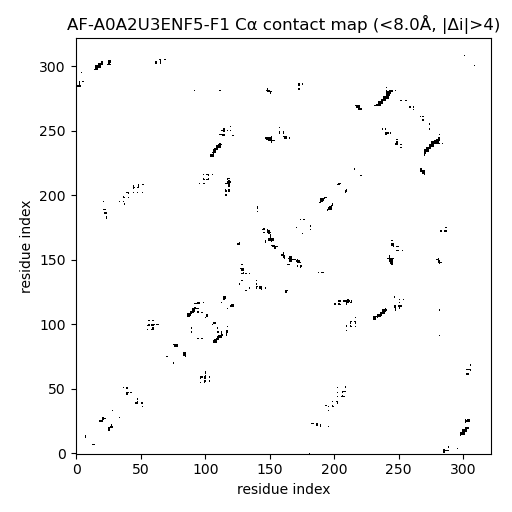.88 124 SER A C 1
ATOM 949 O O . SER A 1 124 ? 11.038 -15.622 -13.187 1.00 84.88 124 SER A O 1
ATOM 951 N N . ASP A 1 125 ? 8.840 -15.906 -13.469 1.00 85.44 125 ASP A N 1
ATOM 952 C CA . ASP A 1 125 ? 8.690 -15.185 -14.737 1.00 85.44 125 ASP A CA 1
ATOM 953 C C . ASP 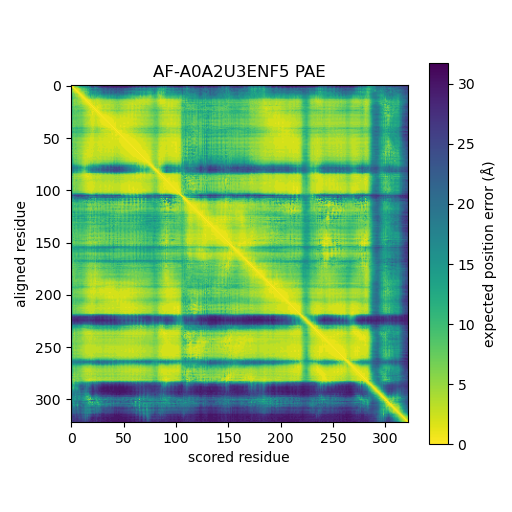A 1 125 ? 7.934 -13.854 -14.568 1.00 85.44 125 ASP A C 1
ATOM 955 O O . ASP A 1 125 ? 7.258 -13.366 -15.479 1.00 85.44 125 ASP A O 1
ATOM 959 N N . ALA A 1 126 ? 8.032 -13.272 -13.371 1.00 86.81 126 ALA A N 1
ATOM 960 C CA . ALA A 1 126 ? 7.441 -11.992 -13.028 1.00 86.81 126 ALA A CA 1
ATOM 961 C C . ALA A 1 126 ? 7.851 -10.866 -13.982 1.00 86.81 126 ALA A C 1
ATOM 963 O O . ALA A 1 126 ? 8.997 -10.750 -14.410 1.00 86.81 126 ALA A O 1
ATOM 964 N N . TYR A 1 127 ? 6.888 -9.992 -14.268 1.00 89.81 127 TYR A N 1
ATOM 965 C CA . TYR A 1 127 ? 7.105 -8.785 -15.054 1.00 89.81 127 TYR A CA 1
ATOM 966 C C . TYR A 1 127 ? 6.827 -7.536 -14.219 1.00 89.81 127 TYR A C 1
ATOM 968 O O . TYR A 1 127 ? 5.769 -7.427 -13.591 1.00 89.81 127 TYR A O 1
ATOM 976 N N . ALA A 1 128 ? 7.750 -6.578 -14.240 1.00 87.56 128 ALA A N 1
ATOM 977 C CA . ALA A 1 128 ? 7.564 -5.260 -13.652 1.00 87.56 128 ALA A CA 1
ATOM 978 C C . ALA A 1 128 ? 8.205 -4.207 -14.574 1.00 87.56 128 ALA A C 1
ATOM 980 O O . ALA A 1 128 ? 9.428 -4.180 -14.675 1.00 87.56 128 ALA A O 1
ATOM 981 N N . PRO A 1 129 ? 7.427 -3.312 -15.214 1.00 86.75 129 PRO A N 1
ATOM 982 C CA . PRO A 1 129 ? 7.981 -2.316 -16.141 1.00 86.75 129 PRO A CA 1
ATOM 983 C C . PRO A 1 129 ? 8.933 -1.314 -15.468 1.00 86.75 129 PRO A C 1
ATOM 985 O O . PRO A 1 129 ? 9.741 -0.682 -16.137 1.00 86.75 129 PRO A O 1
ATOM 988 N N . LEU A 1 130 ? 8.869 -1.177 -14.138 1.00 81.38 130 LEU A N 1
ATOM 989 C CA . LEU A 1 130 ? 9.817 -0.358 -13.377 1.00 81.38 130 LEU A CA 1
ATOM 990 C C . LEU A 1 130 ? 11.244 -0.940 -13.386 1.00 81.38 130 LEU A C 1
ATOM 992 O O . LEU A 1 130 ? 12.202 -0.192 -13.217 1.00 81.38 130 LEU A O 1
ATOM 996 N N . LEU A 1 131 ? 11.375 -2.255 -13.582 1.00 81.38 131 LEU A N 1
ATOM 997 C CA . LEU A 1 131 ? 12.641 -2.997 -13.576 1.00 81.38 131 LEU A CA 1
ATOM 998 C C . LEU A 1 131 ? 13.028 -3.505 -14.975 1.00 81.38 131 LEU A C 1
ATOM 1000 O O . LEU A 1 131 ? 14.003 -4.232 -15.117 1.00 81.38 131 LEU A O 1
ATOM 1004 N N . ASP A 1 132 ? 12.251 -3.158 -16.000 1.00 84.19 132 ASP A N 1
ATOM 1005 C CA . ASP A 1 132 ? 12.477 -3.601 -17.372 1.00 84.19 132 ASP A CA 1
ATOM 1006 C C . ASP A 1 132 ? 13.625 -2.792 -18.000 1.00 84.19 132 ASP A C 1
ATOM 1008 O O . ASP A 1 132 ? 13.534 -1.570 -18.174 1.00 84.19 132 ASP A O 1
ATOM 1012 N N . GLU A 1 133 ? 14.739 -3.467 -18.289 1.00 87.94 133 GLU A N 1
ATOM 1013 C CA . GLU A 1 133 ? 15.940 -2.852 -18.866 1.00 87.94 133 GLU A CA 1
ATOM 1014 C C . GLU A 1 133 ? 15.729 -2.397 -20.314 1.00 87.94 133 GLU A C 1
ATOM 1016 O O . GLU A 1 133 ? 16.387 -1.450 -20.748 1.00 87.94 133 GLU A O 1
ATOM 1021 N N . ASP A 1 134 ? 14.757 -2.983 -21.022 1.00 92.31 134 ASP A N 1
ATOM 1022 C CA . ASP A 1 134 ? 14.408 -2.592 -22.389 1.00 92.31 134 ASP A CA 1
ATOM 1023 C C . ASP A 1 134 ? 13.628 -1.263 -22.433 1.00 92.31 134 ASP A C 1
ATOM 1025 O O . ASP A 1 134 ? 13.501 -0.644 -23.493 1.00 92.31 134 ASP A O 1
ATOM 1029 N N . ILE A 1 135 ? 13.114 -0.795 -21.287 1.00 88.19 135 ILE A N 1
ATOM 1030 C CA . ILE A 1 135 ? 12.440 0.500 -21.160 1.00 88.19 135 ILE A CA 1
ATOM 1031 C C . ILE A 1 135 ? 13.456 1.548 -20.684 1.00 88.19 135 ILE A C 1
ATOM 1033 O O . ILE A 1 135 ? 13.971 1.429 -19.561 1.00 88.19 135 ILE A O 1
ATOM 1037 N N . PRO A 1 136 ? 13.705 2.618 -21.468 1.00 89.38 136 PRO A N 1
ATOM 1038 C CA . PRO A 1 136 ? 14.556 3.720 -21.037 1.00 89.38 136 PRO A CA 1
ATOM 1039 C C . PRO A 1 136 ? 14.096 4.279 -19.681 1.00 89.38 136 PRO A C 1
ATOM 1041 O O . PRO A 1 136 ? 12.896 4.498 -19.500 1.00 89.38 136 PRO A O 1
ATOM 1044 N N . PRO A 1 137 ? 15.006 4.576 -18.729 1.00 83.56 137 PRO A N 1
ATOM 1045 C CA . PRO A 1 137 ? 14.628 5.055 -17.398 1.00 83.56 137 PRO A CA 1
ATOM 1046 C C . PRO A 1 137 ? 13.612 6.216 -17.375 1.00 83.56 137 PRO A C 1
ATOM 1048 O O . PRO A 1 137 ? 12.682 6.152 -16.569 1.00 83.56 137 PRO A O 1
ATOM 1051 N N . PRO A 1 138 ? 13.692 7.227 -18.272 1.00 82.81 138 PRO A N 1
ATOM 1052 C CA . PRO A 1 138 ? 12.701 8.307 -18.330 1.00 82.81 138 PRO A CA 1
ATOM 1053 C C . PRO A 1 138 ? 11.274 7.853 -18.681 1.00 82.81 138 PRO A C 1
ATOM 1055 O O . PRO A 1 138 ? 10.310 8.507 -18.285 1.00 82.81 138 PRO A O 1
ATOM 1058 N N . ASP A 1 139 ? 11.132 6.732 -19.392 1.00 86.31 139 ASP A N 1
ATOM 1059 C CA . ASP A 1 139 ? 9.854 6.213 -19.893 1.00 86.31 139 ASP A CA 1
ATOM 1060 C C . ASP A 1 139 ? 9.222 5.176 -18.948 1.00 86.31 139 ASP A C 1
ATOM 1062 O O . ASP A 1 139 ? 8.047 4.815 -19.085 1.00 86.31 139 ASP A O 1
ATOM 1066 N N . ARG A 1 140 ? 9.969 4.702 -17.942 1.00 84.12 140 ARG A N 1
ATOM 1067 C CA . ARG A 1 140 ? 9.469 3.731 -16.956 1.00 84.12 140 ARG A CA 1
ATOM 1068 C C . ARG A 1 140 ? 8.270 4.255 -16.163 1.00 84.12 140 ARG A C 1
ATOM 1070 O O . ARG A 1 140 ? 7.291 3.513 -16.073 1.00 84.12 140 ARG A O 1
ATOM 1077 N N . PRO A 1 141 ? 8.246 5.500 -15.637 1.00 82.31 141 PRO A N 1
ATOM 1078 C CA . PRO A 1 141 ? 7.101 5.983 -14.863 1.00 82.31 141 PRO A CA 1
ATOM 1079 C C . PRO A 1 141 ? 5.793 5.985 -15.663 1.00 82.31 141 PRO A C 1
ATOM 1081 O O . PRO A 1 141 ? 4.766 5.512 -15.176 1.00 82.31 141 PRO A O 1
ATOM 1084 N N . SER A 1 142 ? 5.814 6.468 -16.910 1.00 83.38 142 SER A N 1
ATOM 1085 C CA . SER A 1 142 ? 4.619 6.499 -17.765 1.00 83.38 142 SER A CA 1
ATOM 1086 C C . SER A 1 142 ? 4.171 5.088 -18.163 1.00 83.38 142 SER A C 1
ATOM 1088 O O . SER A 1 142 ? 2.969 4.798 -18.157 1.00 83.38 142 SER A O 1
ATOM 1090 N N . THR A 1 143 ? 5.120 4.183 -18.417 1.00 87.06 143 THR A N 1
ATOM 1091 C CA . THR A 1 143 ? 4.823 2.780 -18.726 1.00 87.06 143 THR A CA 1
ATOM 1092 C C . THR A 1 143 ? 4.225 2.049 -17.528 1.00 87.06 143 THR A C 1
ATOM 1094 O O . THR A 1 143 ? 3.217 1.359 -17.681 1.00 87.06 143 THR A O 1
ATOM 1097 N N . VAL A 1 144 ? 4.766 2.261 -16.323 1.00 87.19 144 VAL A N 1
ATOM 1098 C CA . VAL A 1 144 ? 4.213 1.735 -15.065 1.00 87.19 144 VAL A CA 1
ATOM 1099 C C . VAL A 1 144 ? 2.773 2.196 -14.877 1.00 87.19 144 VAL A C 1
ATOM 1101 O O . VAL A 1 144 ? 1.917 1.366 -14.584 1.00 87.19 144 VAL A O 1
ATOM 1104 N N . LEU A 1 145 ? 2.473 3.481 -15.093 1.00 85.69 145 LEU A N 1
ATOM 1105 C CA . LEU A 1 145 ? 1.109 4.006 -14.967 1.00 85.69 145 LEU A CA 1
ATOM 1106 C C . LEU A 1 145 ? 0.141 3.359 -15.963 1.00 85.69 145 LEU A C 1
ATOM 1108 O O . LEU A 1 145 ? -0.966 2.959 -15.590 1.00 85.69 145 LEU A O 1
ATOM 1112 N N . SER A 1 146 ? 0.549 3.219 -17.224 1.00 86.94 146 SER A N 1
ATOM 1113 C CA . SER A 1 146 ? -0.264 2.544 -18.240 1.00 86.94 146 SER A CA 1
ATOM 1114 C C . SER A 1 146 ? -0.517 1.080 -17.866 1.00 86.94 146 SER A C 1
ATOM 1116 O O . SER A 1 146 ? -1.663 0.636 -17.791 1.00 86.94 146 SER A O 1
ATOM 1118 N N . TRP A 1 147 ? 0.550 0.355 -17.525 1.00 92.31 147 TRP A N 1
ATOM 1119 C CA . TRP A 1 147 ? 0.510 -1.056 -17.163 1.00 92.31 147 TRP A CA 1
ATOM 1120 C C . TRP A 1 147 ? -0.339 -1.307 -15.910 1.00 92.31 147 TRP A C 1
ATOM 1122 O O . TRP A 1 147 ? -1.263 -2.121 -15.947 1.00 92.31 147 TRP A O 1
ATOM 1132 N N . ILE A 1 148 ? -0.115 -0.572 -14.818 1.00 88.38 148 ILE A N 1
ATOM 1133 C CA . ILE A 1 148 ? -0.823 -0.798 -13.550 1.00 88.38 148 ILE A CA 1
ATOM 1134 C C . ILE A 1 148 ? -2.300 -0.391 -13.626 1.00 88.38 148 ILE A C 1
ATOM 1136 O O . ILE A 1 148 ? -3.135 -0.929 -12.901 1.00 88.38 148 ILE A O 1
ATOM 1140 N N . SER A 1 149 ? -2.648 0.529 -14.533 1.00 85.81 149 SER A N 1
ATOM 1141 C CA . SER A 1 149 ? -4.035 0.933 -14.781 1.00 85.81 149 SER A CA 1
ATOM 1142 C C . SER A 1 149 ? -4.762 0.089 -15.824 1.00 85.81 149 SER A C 1
ATOM 1144 O O . SER A 1 149 ? -5.952 0.299 -16.058 1.00 85.81 149 SER A O 1
ATOM 1146 N N . GLY A 1 150 ? -4.089 -0.885 -16.431 1.00 85.25 150 GLY A N 1
ATOM 1147 C CA . GLY A 1 150 ? -4.672 -1.766 -17.432 1.00 85.25 150 GLY A CA 1
ATOM 1148 C C . GLY A 1 150 ? -5.824 -2.632 -16.912 1.00 85.25 150 GLY A C 1
ATOM 1149 O O . GLY A 1 150 ? -6.050 -2.771 -15.708 1.00 85.25 150 GLY A O 1
ATOM 1150 N N . TYR A 1 151 ? -6.566 -3.228 -17.844 1.00 86.94 151 TYR A N 1
ATOM 1151 C CA . TYR A 1 151 ? -7.509 -4.308 -17.554 1.00 86.94 151 TYR A CA 1
ATOM 1152 C C . TYR A 1 151 ? -6.956 -5.622 -18.087 1.00 86.94 151 TYR A C 1
ATOM 1154 O O . TYR A 1 151 ? -6.802 -5.778 -19.294 1.00 86.94 151 TYR A O 1
ATOM 1162 N N . TYR A 1 152 ? -6.708 -6.588 -17.219 1.00 92.44 152 TYR A N 1
ATOM 1163 C CA . TYR A 1 152 ? -6.101 -7.857 -17.601 1.00 92.44 152 TYR A CA 1
ATOM 1164 C C . TYR A 1 152 ? -7.161 -8.946 -17.759 1.00 92.44 152 TYR A C 1
ATOM 1166 O O . TYR A 1 152 ? -8.238 -8.886 -17.154 1.00 92.44 152 TYR A O 1
ATOM 1174 N N . SER A 1 153 ? -6.871 -9.897 -18.641 1.00 90.44 153 SER A N 1
ATOM 1175 C CA . SER A 1 153 ? -7.673 -11.098 -18.847 1.00 90.44 153 SER A CA 1
ATOM 1176 C C . SER A 1 153 ? -6.815 -12.272 -18.418 1.00 90.44 153 SER A C 1
ATOM 1178 O O . SER A 1 153 ? -5.807 -12.563 -19.052 1.00 90.44 153 SER A O 1
ATOM 1180 N N . HIS A 1 154 ? -7.194 -12.899 -17.315 1.00 90.75 154 HIS A N 1
ATOM 1181 C CA . HIS A 1 154 ? -6.512 -14.074 -16.796 1.00 90.75 154 HIS A CA 1
ATOM 1182 C C . HIS A 1 154 ? -7.340 -15.313 -17.127 1.00 90.75 154 HIS A C 1
ATOM 1184 O O . HIS A 1 154 ? -8.571 -15.246 -17.161 1.00 90.75 154 HIS A O 1
ATOM 1190 N N . ASP A 1 155 ? -6.675 -16.442 -17.337 1.00 84.12 155 ASP A N 1
ATOM 1191 C CA . ASP A 1 155 ? -7.328 -17.736 -17.567 1.00 84.12 155 ASP A CA 1
ATOM 1192 C C . ASP A 1 155 ? -7.973 -18.326 -16.294 1.00 84.12 155 ASP A C 1
ATOM 1194 O O . ASP A 1 155 ? -8.659 -19.345 -16.347 1.00 84.12 155 ASP A O 1
ATOM 1198 N N . GLY A 1 156 ? -7.793 -17.653 -15.153 1.00 77.31 156 GLY A N 1
ATOM 1199 C CA . GLY A 1 156 ? -8.318 -18.031 -13.844 1.00 77.31 156 GLY A CA 1
ATOM 1200 C C . GLY A 1 156 ? -7.340 -18.856 -13.007 1.00 77.31 156 GLY A C 1
ATOM 1201 O O . GLY A 1 156 ? -7.543 -18.966 -11.797 1.00 77.31 156 GLY A O 1
ATOM 1202 N N . ALA A 1 157 ? -6.269 -19.383 -13.605 1.00 86.06 157 ALA A N 1
ATOM 1203 C CA . ALA A 1 157 ? -5.192 -20.042 -12.887 1.00 86.06 157 ALA A CA 1
ATOM 1204 C C . ALA A 1 157 ? -4.168 -19.010 -12.392 1.00 86.06 157 ALA A C 1
ATOM 1206 O O . ALA A 1 157 ? -3.845 -18.038 -13.070 1.00 86.06 157 ALA A O 1
ATOM 1207 N N . VAL A 1 158 ? -3.625 -19.236 -11.194 1.00 84.81 158 VAL A N 1
ATOM 1208 C CA . VAL A 1 158 ? -2.616 -18.344 -10.594 1.00 84.81 158 VAL A CA 1
ATOM 1209 C C . VAL A 1 158 ? -1.322 -18.331 -11.418 1.00 84.81 158 VAL A C 1
ATOM 1211 O O . VAL A 1 158 ? -0.702 -17.282 -11.572 1.00 84.81 158 VAL A O 1
ATOM 1214 N N . ASP A 1 159 ? -0.955 -19.468 -12.008 1.00 85.75 159 ASP A N 1
ATOM 1215 C CA . ASP A 1 159 ? 0.229 -19.585 -12.868 1.00 85.75 159 ASP A CA 1
ATOM 1216 C C . ASP A 1 159 ? -0.003 -19.013 -14.282 1.00 85.75 159 ASP A C 1
ATOM 1218 O O . ASP A 1 159 ? 0.953 -18.708 -14.996 1.00 85.75 159 ASP A O 1
ATOM 1222 N N . GLY A 1 160 ? -1.272 -18.832 -14.672 1.00 85.75 160 GLY A N 1
ATOM 1223 C CA . GLY A 1 160 ? -1.715 -18.318 -15.973 1.00 85.75 160 GLY A CA 1
ATOM 1224 C C . GLY A 1 160 ? -2.086 -16.829 -15.978 1.00 85.75 160 GLY A C 1
ATOM 1225 O O . GLY A 1 160 ? -2.728 -16.331 -16.908 1.00 85.75 160 GLY A O 1
ATOM 1226 N N . LEU A 1 161 ? -1.698 -16.078 -14.941 1.00 91.31 161 LEU A N 1
ATOM 1227 C CA . LEU A 1 161 ? -1.953 -14.641 -14.876 1.00 91.31 161 LEU A CA 1
ATOM 1228 C C . LEU A 1 161 ? -1.208 -13.897 -15.999 1.00 91.31 161 LEU A C 1
ATOM 1230 O O . LEU A 1 161 ? 0.015 -13.818 -15.982 1.00 91.31 161 LEU A O 1
ATOM 1234 N N . GLU A 1 162 ? -1.942 -13.283 -16.936 1.00 92.62 162 GLU A N 1
ATOM 1235 C CA . GLU A 1 162 ? -1.374 -12.329 -17.909 1.00 92.62 162 GLU A CA 1
ATOM 1236 C C . GLU A 1 162 ? -0.526 -11.242 -17.227 1.00 92.62 162 GLU A C 1
ATOM 1238 O O . GLU A 1 162 ? -1.006 -10.513 -16.351 1.00 92.62 162 GLU A O 1
ATOM 1243 N N . ARG A 1 163 ? 0.738 -11.123 -17.653 1.00 88.62 163 ARG A N 1
ATOM 1244 C CA . ARG A 1 163 ? 1.754 -10.316 -16.966 1.00 88.62 163 ARG A CA 1
ATOM 1245 C C . ARG A 1 163 ? 2.061 -8.991 -17.650 1.00 88.62 163 ARG A C 1
ATOM 1247 O O . ARG A 1 163 ? 2.431 -8.036 -16.969 1.00 88.62 163 ARG A O 1
ATOM 1254 N N . ARG A 1 164 ? 1.945 -8.926 -18.975 1.00 89.69 164 ARG A N 1
ATOM 1255 C CA . ARG A 1 164 ? 2.491 -7.847 -19.810 1.00 89.69 164 ARG A CA 1
ATOM 1256 C C . ARG A 1 164 ? 1.397 -7.060 -20.512 1.00 89.69 164 ARG A C 1
ATOM 1258 O O . ARG A 1 164 ? 1.404 -5.832 -20.466 1.00 89.69 164 ARG A O 1
ATOM 1265 N N . THR A 1 165 ? 0.460 -7.747 -21.157 1.00 89.69 165 THR A N 1
ATOM 1266 C CA . THR A 1 165 ? -0.459 -7.111 -22.102 1.00 89.69 165 THR A CA 1
ATOM 1267 C C . THR A 1 165 ? -1.824 -6.878 -21.474 1.00 89.69 165 THR A C 1
ATOM 1269 O O . THR A 1 165 ? -2.618 -7.794 -21.277 1.00 89.69 165 THR A O 1
ATOM 1272 N N . SER A 1 166 ? -2.127 -5.611 -21.195 1.00 90.00 166 SER A N 1
ATOM 1273 C CA . SER A 1 166 ? -3.483 -5.219 -20.816 1.00 90.00 166 SER A CA 1
ATOM 1274 C C . SER A 1 166 ? -4.425 -5.184 -22.027 1.00 90.00 166 SER A C 1
ATOM 1276 O O . SER A 1 166 ? -4.016 -4.988 -23.171 1.00 90.00 166 SER A O 1
ATOM 1278 N N . SER A 1 167 ? -5.716 -5.365 -21.768 1.00 86.25 167 SER A N 1
ATOM 1279 C CA . SER A 1 167 ? -6.784 -5.247 -22.759 1.00 86.25 167 SER A CA 1
ATOM 1280 C C . SER A 1 167 ? -6.870 -3.813 -23.283 1.00 86.25 167 SER A C 1
ATOM 1282 O O . SER A 1 167 ? -6.817 -2.858 -22.511 1.00 86.25 167 SER A O 1
ATOM 1284 N N . THR A 1 168 ? -7.129 -3.657 -24.581 1.00 83.00 168 THR A N 1
ATOM 1285 C CA . THR A 1 168 ? -7.372 -2.343 -25.205 1.00 83.00 168 THR A CA 1
ATOM 1286 C C . THR A 1 168 ? -8.755 -1.767 -24.879 1.00 83.00 168 THR A C 1
ATOM 1288 O O . THR A 1 168 ? -8.998 -0.578 -25.088 1.00 83.00 168 THR A O 1
ATOM 1291 N N . SER A 1 169 ? -9.667 -2.594 -24.351 1.00 76.25 169 SER A N 1
ATOM 1292 C CA . SER A 1 169 ? -11.010 -2.198 -23.929 1.00 76.25 169 SER A CA 1
ATOM 1293 C C . SER A 1 169 ? -11.412 -2.871 -22.603 1.00 76.25 169 SER A C 1
ATOM 1295 O O . SER A 1 169 ? -11.231 -4.086 -22.446 1.00 76.25 169 SER A O 1
ATOM 1297 N N . PRO A 1 170 ? -11.989 -2.125 -21.640 1.00 78.25 170 PRO A N 1
ATOM 1298 C CA . PRO A 1 170 ? -12.254 -0.683 -21.687 1.00 78.25 170 PRO A CA 1
ATOM 1299 C C . PRO A 1 170 ? -10.976 0.153 -21.502 1.00 78.25 170 PRO A C 1
ATOM 1301 O O . PRO A 1 170 ? -9.972 -0.344 -20.998 1.00 78.25 170 PRO A O 1
ATOM 1304 N N . THR A 1 171 ? -11.019 1.438 -21.875 1.00 78.00 171 THR A N 1
ATOM 1305 C CA . THR A 1 171 ? -9.885 2.364 -21.705 1.00 78.00 171 THR A CA 1
ATOM 1306 C C . THR A 1 171 ? -9.392 2.367 -20.251 1.00 78.00 171 THR A C 1
ATOM 1308 O O . THR A 1 171 ? -10.216 2.557 -19.348 1.00 78.00 171 THR A O 1
ATOM 1311 N N . PRO A 1 172 ? -8.085 2.214 -19.985 1.00 81.81 172 PRO A N 1
ATOM 1312 C CA . PRO A 1 172 ? -7.529 2.282 -18.637 1.00 81.81 172 PRO A CA 1
ATOM 1313 C C . PRO A 1 172 ? -7.968 3.541 -17.863 1.00 81.81 172 PRO A C 1
ATOM 1315 O O . PRO A 1 172 ? -8.084 4.617 -18.457 1.00 81.81 172 PRO A O 1
ATOM 1318 N N . PRO A 1 173 ? -8.227 3.448 -16.547 1.00 75.44 173 PRO A N 1
ATOM 1319 C CA . PRO A 1 173 ? -8.603 4.569 -15.691 1.00 75.44 173 PRO A CA 1
ATOM 1320 C C . PRO A 1 173 ? -7.716 5.803 -15.791 1.00 75.44 173 PRO A C 1
ATOM 1322 O O . PRO A 1 173 ? -8.234 6.910 -15.924 1.00 75.44 173 PRO A O 1
ATOM 1325 N N . LEU A 1 174 ? -6.395 5.619 -15.771 1.00 80.50 174 LEU A N 1
ATOM 1326 C CA . LEU A 1 174 ? -5.455 6.737 -15.806 1.00 80.50 174 LEU A CA 1
ATOM 1327 C C . LEU A 1 174 ? -5.419 7.431 -17.168 1.00 80.50 174 LEU A C 1
ATOM 1329 O O . LEU A 1 174 ? -5.271 8.646 -17.220 1.00 80.50 174 LEU A O 1
ATOM 1333 N N . GLY A 1 175 ? -5.675 6.703 -18.259 1.00 77.69 175 GLY A N 1
ATOM 1334 C CA . GLY A 1 175 ? -5.800 7.290 -19.599 1.00 77.69 175 GLY A CA 1
ATOM 1335 C C . GLY A 1 175 ? -6.994 8.241 -19.757 1.00 77.69 175 GLY A C 1
ATOM 1336 O O . GLY A 1 175 ? -7.110 8.913 -20.776 1.00 77.69 175 GLY A O 1
ATOM 1337 N N . ARG A 1 176 ? -7.892 8.305 -18.764 1.00 77.44 176 ARG A N 1
ATOM 1338 C CA . ARG A 1 176 ? -9.056 9.204 -18.738 1.00 77.44 176 ARG A CA 1
ATOM 1339 C C . ARG A 1 176 ? -8.865 10.411 -17.812 1.00 77.44 176 ARG A C 1
ATOM 1341 O O . ARG A 1 176 ? -9.787 11.216 -17.687 1.00 77.44 176 ARG A O 1
ATOM 1348 N N . MET A 1 177 ? -7.723 10.515 -17.130 1.00 77.56 177 MET A N 1
ATOM 1349 C CA . MET A 1 177 ? -7.446 11.573 -16.157 1.00 77.56 177 MET A CA 1
ATOM 1350 C C . MET A 1 177 ? -6.770 12.789 -16.798 1.00 77.56 177 MET A C 1
ATOM 1352 O O . MET A 1 177 ? -5.986 12.655 -17.734 1.00 77.56 177 MET A O 1
ATOM 1356 N N . THR A 1 178 ? -7.042 13.982 -16.263 1.00 78.88 178 THR A N 1
ATOM 1357 C CA . THR A 1 178 ? -6.259 15.188 -16.589 1.00 78.88 178 THR A CA 1
ATOM 1358 C C . THR A 1 178 ? -4.877 15.135 -15.921 1.00 78.88 178 THR A C 1
ATOM 1360 O O . THR A 1 178 ? -4.713 14.410 -14.933 1.00 78.88 178 THR A O 1
ATOM 1363 N N . PRO A 1 179 ? -3.882 15.915 -16.381 1.00 76.50 179 PRO A N 1
ATOM 1364 C CA . PRO A 1 179 ? -2.569 15.985 -15.731 1.00 76.50 179 PRO A CA 1
ATOM 1365 C C . PRO A 1 179 ? -2.637 16.295 -14.226 1.00 76.50 179 PRO A C 1
ATOM 1367 O O . PRO A 1 179 ? -1.953 15.659 -13.428 1.00 76.50 179 PRO A O 1
ATOM 1370 N N . GLU A 1 180 ? -3.523 17.200 -13.808 1.00 72.94 180 GLU A N 1
ATOM 1371 C CA . GLU A 1 180 ? -3.723 17.561 -12.396 1.00 72.94 180 GLU A CA 1
ATOM 1372 C C . GLU A 1 180 ? -4.325 16.398 -11.597 1.00 72.94 180 GLU A C 1
ATOM 1374 O O . GLU A 1 180 ? -4.020 16.199 -10.423 1.00 72.94 180 GLU A O 1
ATOM 1379 N N . GLN A 1 181 ? -5.194 15.604 -12.228 1.00 73.44 181 GLN A N 1
ATOM 1380 C CA . GLN A 1 181 ? -5.754 14.408 -11.605 1.00 73.44 181 GLN A CA 1
ATOM 1381 C C . GLN A 1 181 ? -4.700 13.310 -11.456 1.00 73.44 181 GLN A C 1
ATOM 1383 O O . GLN A 1 181 ? -4.695 12.637 -10.428 1.00 73.44 181 GLN A O 1
ATOM 1388 N N . LEU A 1 182 ? -3.798 13.166 -12.432 1.00 73.75 182 LEU A N 1
ATOM 1389 C CA . LEU A 1 182 ? -2.682 12.223 -12.369 1.00 73.75 182 LEU A CA 1
ATOM 1390 C C . LEU A 1 182 ? -1.706 12.572 -11.241 1.00 73.75 182 LEU A C 1
ATOM 1392 O O . LEU A 1 182 ? -1.322 11.677 -10.493 1.00 73.75 182 LEU A O 1
ATOM 1396 N N . GLN A 1 183 ? -1.388 13.855 -11.041 1.00 71.88 183 GLN A N 1
ATOM 1397 C CA . GLN A 1 183 ? -0.550 14.308 -9.917 1.00 71.88 183 GLN A CA 1
ATOM 1398 C C . GLN A 1 183 ? -1.149 13.966 -8.543 1.00 71.88 183 GLN A C 1
ATOM 1400 O O . GLN A 1 183 ? -0.421 13.756 -7.580 1.00 71.88 183 GLN A O 1
ATOM 1405 N N . GLY A 1 184 ? -2.479 13.886 -8.440 1.00 71.56 184 GLY A N 1
ATOM 1406 C CA . GLY A 1 184 ? -3.162 13.481 -7.208 1.00 71.56 184 GLY A CA 1
ATOM 1407 C C . GLY A 1 184 ? -3.177 11.970 -6.949 1.00 71.56 184 GLY A C 1
ATOM 1408 O O . GLY A 1 184 ? -3.651 11.557 -5.889 1.00 71.56 184 GLY A O 1
ATOM 1409 N N . VAL A 1 185 ? -2.719 11.162 -7.911 1.00 73.00 185 VAL A N 1
ATOM 1410 C CA . VAL A 1 185 ? -2.726 9.689 -7.879 1.00 73.00 185 VAL A CA 1
ATOM 1411 C C . VAL A 1 185 ? -1.309 9.115 -7.876 1.00 73.00 185 VAL A C 1
ATOM 1413 O O . VAL A 1 185 ? -1.080 8.060 -7.288 1.00 73.00 185 VAL A O 1
ATOM 1416 N N . PHE A 1 186 ? -0.364 9.806 -8.510 1.00 78.94 186 PHE A N 1
ATOM 1417 C CA . PHE A 1 186 ? 1.023 9.387 -8.630 1.00 78.94 186 PHE A CA 1
ATOM 1418 C C . PHE A 1 186 ? 1.969 10.580 -8.517 1.00 78.94 186 PHE A C 1
ATOM 1420 O O . PHE A 1 186 ? 1.793 11.598 -9.189 1.00 78.94 186 PHE A O 1
ATOM 1427 N N . THR A 1 187 ? 3.018 10.406 -7.719 1.00 82.75 187 THR A N 1
ATOM 1428 C CA . THR A 1 187 ? 4.043 11.423 -7.495 1.00 82.75 187 THR A CA 1
ATOM 1429 C C . THR A 1 187 ? 5.351 10.960 -8.122 1.00 82.75 187 THR A C 1
ATOM 1431 O O . THR A 1 187 ? 6.028 10.085 -7.589 1.00 82.75 187 THR A O 1
ATOM 1434 N N . ALA A 1 188 ? 5.710 11.549 -9.265 1.00 80.94 188 ALA A N 1
ATOM 1435 C CA . ALA A 1 188 ? 6.864 11.113 -10.054 1.00 80.94 188 ALA A CA 1
ATOM 1436 C C . ALA A 1 188 ? 8.197 11.213 -9.296 1.00 80.94 188 ALA A C 1
ATOM 1438 O O . ALA A 1 188 ? 9.038 10.338 -9.450 1.00 80.94 188 ALA A O 1
ATOM 1439 N N . SER A 1 189 ? 8.379 12.233 -8.450 1.00 83.50 189 SER A N 1
ATOM 1440 C CA . SER A 1 189 ? 9.580 12.361 -7.612 1.00 83.50 189 SER A CA 1
ATOM 1441 C C . SER A 1 189 ? 9.685 11.241 -6.577 1.00 83.50 189 SER A C 1
ATOM 1443 O O . SER A 1 189 ? 10.768 10.702 -6.372 1.00 83.50 189 SER A O 1
ATOM 1445 N N . ALA A 1 190 ? 8.563 10.844 -5.969 1.00 84.62 190 ALA A N 1
ATOM 1446 C CA . ALA A 1 190 ? 8.529 9.753 -5.001 1.00 84.62 190 ALA A CA 1
ATOM 1447 C C . ALA A 1 190 ? 8.874 8.402 -5.650 1.00 84.62 190 ALA A C 1
ATOM 1449 O O . ALA A 1 190 ? 9.556 7.585 -5.037 1.00 84.62 190 ALA A O 1
ATOM 1450 N N . ALA A 1 191 ? 8.439 8.202 -6.897 1.00 83.94 191 ALA A N 1
ATOM 1451 C CA . ALA A 1 191 ? 8.656 6.995 -7.695 1.00 83.94 191 ALA A CA 1
ATOM 1452 C C . ALA A 1 191 ? 9.888 7.056 -8.624 1.00 83.94 191 ALA A C 1
ATOM 1454 O O . ALA A 1 191 ? 10.061 6.183 -9.474 1.00 83.94 191 ALA A O 1
ATOM 1455 N N . GLY A 1 192 ? 10.729 8.089 -8.503 1.00 84.25 192 GLY A N 1
ATOM 1456 C CA . GLY A 1 192 ? 12.000 8.178 -9.225 1.00 84.25 192 GLY A CA 1
ATOM 1457 C C . GLY A 1 192 ? 13.004 7.124 -8.745 1.00 84.25 192 GLY A C 1
ATOM 1458 O O . GLY A 1 192 ? 12.776 6.466 -7.734 1.00 84.25 192 GLY A O 1
ATOM 1459 N N . GLU A 1 193 ? 14.128 6.971 -9.443 1.00 82.31 193 GLU A N 1
ATOM 1460 C CA . GLU A 1 193 ? 15.153 5.950 -9.149 1.00 82.31 193 GLU A CA 1
ATOM 1461 C C . GLU A 1 193 ? 15.661 5.980 -7.694 1.00 82.31 193 GLU A C 1
ATOM 1463 O O . GLU A 1 193 ? 15.758 4.928 -7.057 1.00 82.31 193 GLU A O 1
ATOM 1468 N N . ASP A 1 194 ? 15.870 7.188 -7.161 1.00 85.69 194 ASP A N 1
ATOM 1469 C CA . ASP A 1 194 ? 16.265 7.468 -5.770 1.00 85.69 194 ASP A CA 1
ATOM 1470 C C . ASP A 1 194 ? 15.112 8.032 -4.924 1.00 85.69 194 ASP A C 1
ATOM 1472 O O . ASP A 1 194 ? 15.324 8.647 -3.872 1.00 85.69 194 ASP A O 1
ATOM 1476 N N . GLY A 1 195 ? 13.883 7.891 -5.418 1.00 88.31 195 GLY A N 1
ATOM 1477 C CA . GLY A 1 195 ? 12.688 8.341 -4.727 1.00 88.31 195 GLY A CA 1
ATOM 1478 C C . GLY A 1 195 ? 12.355 7.430 -3.538 1.00 88.31 195 GLY A C 1
ATOM 1479 O O . GLY A 1 195 ? 12.611 6.224 -3.590 1.00 88.31 195 GLY A O 1
ATOM 1480 N N . PRO A 1 196 ? 11.760 7.966 -2.459 1.00 89.38 196 PRO A N 1
ATOM 1481 C CA . PRO A 1 196 ? 11.422 7.194 -1.262 1.00 89.38 196 PRO A CA 1
ATOM 1482 C C . PRO A 1 196 ? 10.499 5.997 -1.525 1.00 89.38 196 PRO A C 1
ATOM 1484 O O . PRO A 1 196 ? 10.638 4.980 -0.849 1.00 89.38 196 PRO A O 1
ATOM 1487 N N . ASP A 1 197 ? 9.572 6.081 -2.488 1.00 88.50 197 ASP A N 1
ATOM 1488 C CA . ASP A 1 197 ? 8.662 4.972 -2.797 1.00 88.50 197 ASP A CA 1
ATOM 1489 C C . ASP A 1 197 ? 9.421 3.828 -3.493 1.00 88.50 197 ASP A C 1
ATOM 1491 O O . ASP A 1 197 ? 9.225 2.660 -3.152 1.00 88.50 197 ASP A O 1
ATOM 1495 N N . THR A 1 198 ? 10.342 4.160 -4.402 1.00 87.94 198 THR A N 1
ATOM 1496 C CA . THR A 1 198 ? 11.215 3.186 -5.075 1.00 87.94 198 THR A CA 1
ATOM 1497 C C . THR A 1 198 ? 12.193 2.541 -4.099 1.00 87.94 198 THR A C 1
ATOM 1499 O O . THR A 1 198 ? 12.293 1.314 -4.060 1.00 87.94 198 THR A O 1
ATOM 1502 N N . LEU A 1 199 ? 12.868 3.348 -3.271 1.00 91.31 199 LEU A N 1
ATOM 1503 C CA . LEU A 1 199 ? 13.779 2.862 -2.232 1.00 91.31 199 LEU A CA 1
ATOM 1504 C C . LEU A 1 199 ? 13.047 1.927 -1.268 1.00 91.31 199 LEU A C 1
ATOM 1506 O O . LEU A 1 199 ? 13.521 0.831 -0.992 1.00 91.31 199 LEU A O 1
ATOM 1510 N N . HIS A 1 200 ? 11.857 2.312 -0.800 1.00 89.56 200 HIS A N 1
ATOM 1511 C CA . HIS A 1 200 ? 11.060 1.472 0.089 1.00 89.56 200 HIS A CA 1
ATOM 1512 C C . HIS A 1 200 ? 10.664 0.138 -0.557 1.00 89.56 200 HIS A C 1
ATOM 1514 O O . HIS A 1 200 ? 10.716 -0.894 0.114 1.00 89.56 200 HIS A O 1
ATOM 1520 N N . LEU A 1 201 ? 10.265 0.144 -1.833 1.00 86.69 201 LEU A N 1
ATOM 1521 C CA . LEU A 1 201 ? 9.902 -1.071 -2.560 1.00 86.69 201 LEU A CA 1
ATOM 1522 C C . LEU A 1 201 ? 11.097 -2.028 -2.674 1.00 86.69 201 LEU A C 1
ATOM 1524 O O . LEU A 1 201 ? 10.966 -3.183 -2.268 1.00 86.69 201 LEU A O 1
ATOM 1528 N N . ARG A 1 202 ? 12.257 -1.537 -3.140 1.00 87.62 202 ARG A N 1
ATOM 1529 C CA . ARG A 1 202 ? 13.495 -2.333 -3.246 1.00 87.62 202 ARG A CA 1
ATOM 1530 C C . ARG A 1 202 ? 13.906 -2.899 -1.895 1.00 87.62 202 ARG A C 1
ATOM 1532 O O . ARG A 1 202 ? 14.093 -4.103 -1.749 1.00 87.62 202 ARG A O 1
ATOM 1539 N N . LEU A 1 203 ? 13.967 -2.037 -0.883 1.00 91.19 203 LEU A N 1
ATOM 1540 C CA . LEU A 1 203 ? 14.335 -2.411 0.476 1.00 91.19 203 LEU A CA 1
ATOM 1541 C C . LEU A 1 203 ? 13.402 -3.473 1.054 1.00 91.19 203 LEU A C 1
ATOM 1543 O O . LEU A 1 203 ? 13.852 -4.434 1.675 1.00 91.19 203 LEU A O 1
ATOM 1547 N N . SER A 1 204 ? 12.098 -3.332 0.838 1.00 86.75 204 SER A N 1
ATOM 1548 C CA . SER A 1 204 ? 11.103 -4.283 1.331 1.00 86.75 204 SER A CA 1
ATOM 1549 C C . SER A 1 204 ? 11.202 -5.644 0.639 1.00 86.75 204 SER A C 1
ATOM 1551 O O . SER A 1 204 ? 10.996 -6.666 1.297 1.00 86.75 204 SER A O 1
ATOM 1553 N N . GLU A 1 205 ? 11.542 -5.665 -0.653 1.00 82.06 205 GLU A N 1
ATOM 1554 C CA . GLU A 1 205 ? 11.794 -6.883 -1.428 1.00 82.06 205 GLU A CA 1
ATOM 1555 C C . GLU A 1 205 ? 13.053 -7.613 -0.945 1.00 82.06 205 GLU A C 1
ATOM 1557 O O . GLU A 1 205 ? 12.989 -8.806 -0.649 1.00 82.06 205 GLU A O 1
ATOM 1562 N N . VAL A 1 206 ? 14.177 -6.905 -0.785 1.00 85.31 206 VAL A N 1
ATOM 1563 C CA . VAL A 1 206 ? 15.455 -7.544 -0.430 1.00 85.31 206 VAL A CA 1
ATOM 1564 C C . VAL A 1 206 ? 15.537 -7.944 1.043 1.00 85.31 206 VAL A C 1
ATOM 1566 O O . VAL A 1 206 ? 16.099 -8.989 1.356 1.00 85.31 206 VAL A O 1
ATOM 1569 N N . THR A 1 207 ? 14.970 -7.152 1.960 1.00 88.50 207 THR A N 1
ATOM 1570 C CA . THR A 1 207 ? 15.061 -7.409 3.414 1.00 88.50 207 THR A CA 1
ATOM 1571 C C . THR A 1 207 ? 13.989 -8.360 3.943 1.00 88.50 207 THR A C 1
ATOM 1573 O O . THR A 1 207 ? 14.129 -8.892 5.045 1.00 88.50 207 THR A O 1
ATOM 1576 N N . GLY A 1 208 ? 12.886 -8.535 3.208 1.00 85.81 208 GLY A N 1
ATOM 1577 C CA . GLY A 1 208 ? 11.710 -9.260 3.684 1.00 85.81 208 GLY A CA 1
ATOM 1578 C C . GLY A 1 208 ? 10.895 -8.515 4.752 1.00 85.81 208 GLY A C 1
ATOM 1579 O O . GLY A 1 208 ? 10.039 -9.130 5.392 1.00 85.81 208 GLY A O 1
ATOM 1580 N N . ALA A 1 209 ? 11.107 -7.209 4.960 1.00 86.31 209 ALA A N 1
ATOM 1581 C CA . ALA A 1 209 ? 10.410 -6.446 6.003 1.00 86.31 209 ALA A CA 1
ATOM 1582 C C . ALA A 1 209 ? 8.878 -6.459 5.855 1.00 86.31 209 ALA A C 1
ATOM 1584 O O . ALA A 1 209 ? 8.170 -6.664 6.840 1.00 86.31 209 ALA A O 1
ATOM 1585 N N . SER A 1 210 ? 8.342 -6.345 4.634 1.00 88.44 210 SER A N 1
ATOM 1586 C CA . SER A 1 210 ? 6.893 -6.476 4.405 1.00 88.44 210 SER A CA 1
ATOM 1587 C C . SER A 1 210 ? 6.356 -7.849 4.828 1.00 88.44 210 SER A C 1
ATOM 1589 O O . SER A 1 210 ? 5.256 -7.935 5.374 1.00 88.44 210 SER A O 1
ATOM 1591 N N . SER A 1 211 ? 7.147 -8.915 4.645 1.00 89.44 211 SER A N 1
ATOM 1592 C CA . SER A 1 211 ? 6.791 -10.270 5.087 1.00 89.44 211 SER A CA 1
ATOM 1593 C C . SER A 1 211 ? 6.780 -10.351 6.611 1.00 89.44 211 SER A C 1
ATOM 1595 O O . SER A 1 211 ? 5.841 -10.879 7.204 1.00 89.44 211 SER A O 1
ATOM 1597 N N . LEU A 1 212 ? 7.778 -9.746 7.264 1.00 85.94 212 LEU A N 1
ATOM 1598 C CA . LEU A 1 212 ? 7.834 -9.630 8.720 1.00 85.94 212 LEU A CA 1
ATOM 1599 C C . LEU A 1 212 ? 6.606 -8.893 9.276 1.00 85.94 212 LEU A C 1
ATOM 1601 O O . LEU A 1 212 ? 5.986 -9.377 10.227 1.00 85.94 212 LEU A O 1
ATOM 1605 N N . PHE A 1 213 ? 6.215 -7.762 8.678 1.00 87.94 213 PHE A N 1
ATOM 1606 C CA . PHE A 1 213 ? 5.011 -7.032 9.084 1.00 87.94 213 PHE A CA 1
ATOM 1607 C C . PHE A 1 213 ? 3.761 -7.881 8.882 1.00 87.94 213 PHE A C 1
ATOM 1609 O O . PHE A 1 213 ? 2.992 -8.050 9.825 1.00 87.94 213 PHE A O 1
ATOM 1616 N N . ARG A 1 214 ? 3.588 -8.487 7.701 1.00 90.31 214 ARG A N 1
ATOM 1617 C CA . ARG A 1 214 ? 2.471 -9.395 7.417 1.00 90.31 214 ARG A CA 1
ATOM 1618 C C . ARG A 1 214 ? 2.383 -10.514 8.456 1.00 90.31 214 ARG A C 1
ATOM 1620 O O . ARG A 1 214 ? 1.317 -10.726 9.027 1.00 90.31 214 ARG A O 1
ATOM 1627 N N . HIS A 1 215 ? 3.492 -11.183 8.766 1.00 87.56 215 HIS A N 1
ATOM 1628 C CA . HIS A 1 215 ? 3.510 -12.262 9.751 1.00 87.56 215 HIS A CA 1
ATOM 1629 C C . HIS A 1 215 ? 3.107 -11.788 11.151 1.00 87.56 215 HIS A C 1
ATOM 1631 O O . HIS A 1 215 ? 2.277 -12.437 11.787 1.00 87.56 215 HIS A O 1
ATOM 1637 N N . ARG A 1 216 ? 3.636 -10.644 11.614 1.00 84.12 216 ARG A N 1
ATOM 1638 C CA . ARG A 1 216 ? 3.255 -10.030 12.903 1.00 84.12 216 ARG A CA 1
ATOM 1639 C C . ARG A 1 216 ? 1.763 -9.677 12.961 1.00 84.12 216 ARG A C 1
ATOM 1641 O O . ARG A 1 216 ? 1.169 -9.682 14.034 1.00 84.12 216 ARG A O 1
ATOM 1648 N N . VAL A 1 217 ? 1.163 -9.359 11.816 1.00 85.25 217 VAL A N 1
ATOM 1649 C CA . VAL A 1 217 ? -0.250 -8.982 11.690 1.00 85.25 217 VAL A CA 1
ATOM 1650 C C . VAL A 1 217 ? -1.178 -10.194 11.648 1.00 85.25 217 VAL A C 1
ATOM 1652 O O . VAL A 1 217 ? -2.229 -10.173 12.288 1.00 85.25 217 VAL A O 1
ATOM 1655 N N . LEU A 1 218 ? -0.816 -11.224 10.882 1.00 85.75 218 LEU A N 1
ATOM 1656 C CA . LEU A 1 218 ? -1.663 -12.393 10.642 1.00 85.75 218 LEU A CA 1
ATOM 1657 C C . LEU A 1 218 ? -1.597 -13.415 11.777 1.00 85.75 218 LEU A C 1
ATOM 1659 O O . LEU A 1 218 ? -2.620 -14.011 12.118 1.00 85.75 218 LEU A O 1
ATOM 1663 N N . PHE A 1 219 ? -0.418 -13.623 12.365 1.00 83.50 219 PHE A N 1
ATOM 1664 C CA . PHE A 1 219 ? -0.181 -14.706 13.314 1.00 83.50 219 PHE A CA 1
ATOM 1665 C C . PHE A 1 219 ? 0.053 -14.166 14.720 1.00 83.50 219 PHE A C 1
ATOM 1667 O O . PHE A 1 219 ? 1.044 -13.489 14.996 1.00 83.50 219 PHE A O 1
ATOM 1674 N N . HIS A 1 220 ? -0.834 -14.531 15.644 1.00 73.69 220 HIS A N 1
ATOM 1675 C CA . HIS A 1 220 ? -0.667 -14.230 17.061 1.00 73.69 220 HIS A CA 1
ATOM 1676 C C . HIS A 1 220 ? 0.315 -15.234 17.669 1.00 73.69 220 HIS A C 1
ATOM 1678 O O . HIS A 1 220 ? -0.071 -16.183 18.353 1.00 73.69 220 HIS A O 1
ATOM 1684 N N . ASN A 1 221 ? 1.604 -15.053 17.394 1.00 57.25 221 ASN A N 1
ATOM 1685 C CA . ASN A 1 221 ? 2.646 -15.821 18.060 1.00 57.25 221 ASN A CA 1
ATOM 1686 C C . ASN A 1 221 ? 2.720 -15.332 19.511 1.00 57.25 221 ASN A C 1
ATOM 1688 O O . ASN A 1 221 ? 3.099 -14.188 19.758 1.00 57.25 221 ASN A O 1
ATOM 1692 N N . GLY A 1 222 ? 2.361 -16.185 20.473 1.00 45.88 222 GLY A N 1
ATOM 1693 C CA . GLY A 1 222 ? 2.288 -15.854 21.905 1.00 45.88 222 GLY A CA 1
ATOM 1694 C C . GLY A 1 222 ? 3.586 -15.354 22.567 1.00 45.88 222 GLY A C 1
ATOM 1695 O O . GLY A 1 222 ? 3.601 -15.179 23.780 1.00 45.88 222 GLY A O 1
ATOM 1696 N N . SER A 1 223 ? 4.668 -15.130 21.812 1.00 41.66 223 SER A N 1
ATOM 1697 C CA . SER A 1 223 ? 5.969 -14.635 22.279 1.00 41.66 223 SER A CA 1
ATOM 1698 C C . SER A 1 223 ? 6.197 -13.135 22.063 1.00 41.66 223 SER A C 1
ATOM 1700 O O . SER A 1 223 ? 6.991 -12.541 22.790 1.00 41.66 223 SER A O 1
ATOM 1702 N N . HIS A 1 224 ? 5.489 -12.483 21.135 1.00 42.78 224 HIS A N 1
ATOM 1703 C CA . HIS A 1 224 ? 5.454 -11.023 21.101 1.00 42.78 224 HIS A CA 1
ATOM 1704 C C . HIS A 1 224 ? 4.254 -10.583 21.915 1.00 42.78 224 HIS A C 1
ATOM 1706 O O . HIS A 1 224 ? 3.126 -10.592 21.434 1.00 42.78 224 HIS A O 1
ATOM 1712 N N . ALA A 1 225 ? 4.522 -10.270 23.182 1.00 35.31 225 ALA A N 1
ATOM 1713 C CA . ALA A 1 225 ? 3.577 -9.763 24.161 1.00 35.31 225 ALA A CA 1
ATOM 1714 C C . ALA A 1 225 ? 2.918 -8.458 23.688 1.00 35.31 225 ALA A C 1
ATOM 1716 O O . ALA A 1 225 ? 3.165 -7.376 24.214 1.00 35.31 225 ALA A O 1
ATOM 1717 N N . MET A 1 226 ? 2.013 -8.553 22.723 1.00 42.47 226 MET A N 1
ATOM 1718 C CA . MET A 1 226 ? 0.891 -7.652 22.697 1.00 42.47 226 MET A CA 1
ATOM 1719 C C . MET A 1 226 ? 0.051 -8.041 23.904 1.00 42.47 226 MET A C 1
ATOM 1721 O O . MET A 1 226 ? -0.564 -9.107 23.946 1.00 42.47 226 MET A O 1
ATOM 1725 N N . ARG A 1 227 ? 0.058 -7.161 24.914 1.00 41.62 227 ARG A N 1
ATOM 1726 C CA . ARG A 1 227 ? -1.022 -7.071 25.908 1.00 41.62 227 ARG A CA 1
ATOM 1727 C C . ARG A 1 227 ? -2.349 -7.337 25.192 1.00 41.62 227 ARG A C 1
ATOM 1729 O O . ARG A 1 227 ? -2.428 -6.942 24.031 1.00 41.62 227 ARG A O 1
ATOM 1736 N N . PRO A 1 228 ? -3.358 -7.963 25.824 1.00 45.72 228 PRO A N 1
ATOM 1737 C CA . PRO A 1 228 ? -4.663 -8.181 25.203 1.00 45.72 228 PRO A CA 1
ATOM 1738 C C . PRO A 1 228 ? -5.183 -6.844 24.673 1.00 45.72 228 PRO A C 1
ATOM 1740 O O . PRO A 1 228 ? -5.700 -6.012 25.409 1.00 45.72 228 PRO A O 1
ATOM 1743 N N . ASN A 1 229 ? -4.917 -6.598 23.398 1.00 55.12 229 ASN A N 1
ATOM 1744 C CA . ASN A 1 229 ? -5.142 -5.332 22.750 1.00 55.12 229 ASN A CA 1
ATOM 1745 C C . ASN A 1 229 ? -6.356 -5.606 21.887 1.00 55.12 229 ASN A C 1
ATOM 1747 O O . ASN A 1 229 ? -6.309 -6.513 21.056 1.00 55.12 229 ASN A O 1
ATOM 1751 N N . HIS A 1 230 ? -7.450 -4.878 22.107 1.00 61.34 230 HIS A N 1
ATOM 1752 C CA . HIS A 1 230 ? -8.713 -5.058 21.374 1.00 61.34 230 HIS A CA 1
ATOM 1753 C C . HIS A 1 230 ? -8.513 -5.051 19.853 1.00 61.34 230 HIS A C 1
ATOM 1755 O O . HIS A 1 230 ? -9.252 -5.671 19.101 1.00 61.34 230 HIS A O 1
ATOM 1761 N N . TRP A 1 231 ? -7.426 -4.428 19.434 1.00 65.12 231 TRP A N 1
ATOM 1762 C CA . TRP A 1 231 ? -6.907 -4.381 18.096 1.00 65.12 231 TRP A CA 1
ATOM 1763 C C . TRP A 1 231 ? -6.527 -5.742 17.471 1.00 65.12 231 TRP A C 1
ATOM 1765 O O . TRP A 1 231 ? -6.784 -6.002 16.298 1.00 65.12 231 TRP A O 1
ATOM 1775 N N . ALA A 1 232 ? -6.005 -6.689 18.250 1.00 64.81 232 ALA A N 1
ATOM 1776 C CA . ALA A 1 232 ? -5.704 -8.035 17.755 1.00 64.81 232 ALA A CA 1
ATOM 1777 C C . ALA A 1 232 ? -6.960 -8.805 17.293 1.00 64.81 232 ALA A C 1
ATOM 1779 O O . ALA A 1 232 ? -6.870 -9.675 16.426 1.00 64.81 232 ALA A O 1
ATOM 1780 N N . ALA A 1 233 ? -8.122 -8.465 17.858 1.00 68.62 233 ALA A N 1
ATOM 1781 C CA . ALA A 1 233 ? -9.411 -9.060 17.522 1.00 68.62 233 ALA A CA 1
ATOM 1782 C C . ALA A 1 233 ? -10.093 -8.397 16.317 1.00 68.62 233 ALA A C 1
ATOM 1784 O O . ALA A 1 233 ? -11.147 -8.866 15.893 1.00 68.62 233 ALA A O 1
ATOM 1785 N N . LEU A 1 234 ? -9.531 -7.308 15.782 1.00 73.44 234 LEU A N 1
ATOM 1786 C CA . LEU A 1 234 ? -10.183 -6.563 14.721 1.00 73.44 234 LEU A CA 1
ATOM 1787 C C . LEU A 1 234 ? -9.959 -7.230 13.351 1.00 73.44 234 LEU A C 1
ATOM 1789 O O . LEU A 1 234 ? -8.826 -7.611 13.027 1.00 73.44 234 LEU A O 1
ATOM 1793 N N . PRO A 1 235 ? -11.030 -7.398 12.552 1.00 78.06 235 PRO A N 1
ATOM 1794 C CA . PRO A 1 235 ? -10.966 -8.146 11.306 1.00 78.06 235 PRO A CA 1
ATOM 1795 C C . PRO A 1 235 ? -10.164 -7.385 10.253 1.00 78.06 235 PRO A C 1
ATOM 1797 O O . PRO A 1 235 ? -10.124 -6.151 10.242 1.00 78.06 235 PRO A O 1
ATOM 1800 N N . ILE A 1 236 ? -9.552 -8.134 9.336 1.00 83.56 236 ILE A N 1
ATOM 1801 C CA . ILE A 1 236 ? -8.925 -7.581 8.138 1.00 83.56 236 ILE A CA 1
ATOM 1802 C C . ILE A 1 236 ? -9.740 -7.969 6.919 1.00 83.56 236 ILE A C 1
ATOM 1804 O O . ILE A 1 236 ? -10.003 -9.143 6.685 1.00 83.56 236 ILE A O 1
ATOM 1808 N N . ARG A 1 237 ? -10.068 -6.986 6.083 1.00 83.88 237 ARG A N 1
ATOM 1809 C CA . ARG A 1 237 ? -10.611 -7.248 4.749 1.00 83.88 237 ARG A CA 1
ATOM 1810 C C . ARG A 1 237 ? -9.586 -6.903 3.679 1.00 83.88 237 ARG A C 1
ATOM 1812 O O . ARG A 1 237 ? -9.178 -5.749 3.585 1.00 83.88 237 ARG A O 1
ATOM 1819 N N . HIS A 1 238 ? -9.200 -7.877 2.862 1.00 84.62 238 HIS A N 1
ATOM 1820 C CA . HIS A 1 238 ? -8.402 -7.683 1.654 1.00 84.62 238 HIS A CA 1
ATOM 1821 C C . HIS A 1 238 ? -9.327 -7.681 0.431 1.00 84.62 238 HIS A C 1
ATOM 1823 O O . HIS A 1 238 ? -9.945 -8.693 0.108 1.00 84.62 238 HIS A O 1
ATOM 1829 N N . VAL A 1 239 ? -9.449 -6.543 -0.249 1.00 84.62 239 VAL A N 1
ATOM 1830 C CA . VAL A 1 239 ? -10.297 -6.404 -1.442 1.00 84.62 239 VAL A CA 1
ATOM 1831 C C . VAL A 1 239 ? -9.433 -6.532 -2.691 1.00 84.62 239 VAL A C 1
ATOM 1833 O O . VAL A 1 239 ? -8.694 -5.606 -2.993 1.00 84.62 239 VAL A O 1
ATOM 1836 N N . ALA A 1 240 ? -9.533 -7.637 -3.420 1.00 84.12 240 ALA A N 1
ATOM 1837 C CA . ALA A 1 240 ? -8.790 -7.887 -4.654 1.00 84.12 24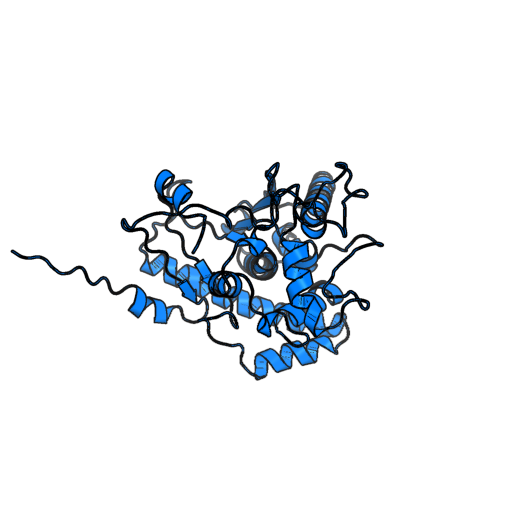0 ALA A CA 1
ATOM 1838 C C . ALA A 1 240 ? -9.645 -7.601 -5.896 1.00 84.12 240 ALA A C 1
ATOM 1840 O O . ALA A 1 240 ? -10.852 -7.842 -5.892 1.00 84.12 240 ALA A O 1
ATOM 1841 N N . CYS A 1 241 ? -9.036 -7.140 -6.983 1.00 84.88 241 CYS A N 1
ATOM 1842 C CA . CYS A 1 241 ? -9.710 -6.903 -8.260 1.00 84.88 241 CYS A CA 1
ATOM 1843 C C . CYS A 1 241 ? -9.228 -7.902 -9.319 1.00 84.88 241 CYS A C 1
ATOM 1845 O O . CYS A 1 241 ? -8.032 -8.022 -9.579 1.00 84.88 241 CYS A O 1
ATOM 1847 N N . ASN A 1 242 ? -10.149 -8.633 -9.955 1.00 84.31 242 ASN A N 1
ATOM 1848 C CA . ASN A 1 242 ? -9.770 -9.768 -10.807 1.00 84.31 242 ASN A CA 1
ATOM 1849 C C . ASN A 1 242 ? -9.250 -9.387 -12.207 1.00 84.31 242 ASN A C 1
ATOM 1851 O O . ASN A 1 242 ? -8.857 -10.278 -12.951 1.00 84.31 242 ASN A O 1
ATOM 1855 N N . ARG A 1 243 ? -9.290 -8.105 -12.594 1.00 85.38 243 ARG A N 1
ATOM 1856 C CA . ARG A 1 243 ? -8.697 -7.586 -13.841 1.00 85.38 243 ARG A CA 1
ATOM 1857 C C . ARG A 1 243 ? -7.537 -6.622 -13.581 1.00 85.38 243 ARG A C 1
ATOM 1859 O O . ARG A 1 243 ? -7.178 -5.861 -14.479 1.00 85.38 243 ARG A O 1
ATOM 1866 N N . SER A 1 244 ? -6.995 -6.589 -12.365 1.00 88.38 244 SER A N 1
ATOM 1867 C CA . SER A 1 244 ? -5.768 -5.844 -12.056 1.00 88.38 244 SER A CA 1
ATOM 1868 C C . SER A 1 244 ? -4.542 -6.480 -12.710 1.00 88.38 244 SER A C 1
ATOM 1870 O O . SER A 1 244 ? -4.581 -7.638 -13.110 1.00 88.38 244 SER A O 1
ATOM 1872 N N . ALA A 1 245 ? -3.438 -5.733 -12.799 1.00 91.75 245 ALA A N 1
ATOM 1873 C CA . ALA A 1 245 ? -2.151 -6.305 -13.189 1.00 91.75 245 ALA A CA 1
ATOM 1874 C C . ALA A 1 245 ? -1.771 -7.464 -12.257 1.00 91.75 245 ALA A C 1
ATOM 1876 O O . ALA A 1 245 ? -2.104 -7.415 -11.070 1.00 91.75 245 ALA A O 1
ATOM 1877 N N . TRP A 1 246 ? -1.051 -8.464 -12.782 1.00 93.06 246 TRP A N 1
ATOM 1878 C CA . TRP A 1 246 ? -0.816 -9.762 -12.128 1.00 93.06 246 TRP A CA 1
ATOM 1879 C C . TRP A 1 246 ? -0.334 -9.680 -10.669 1.00 93.06 246 TRP A C 1
ATOM 1881 O O . TRP A 1 246 ? -0.640 -10.574 -9.883 1.00 93.06 246 TRP A O 1
ATOM 1891 N N . HIS A 1 247 ? 0.346 -8.590 -10.279 1.00 90.56 247 HIS A N 1
ATOM 1892 C CA . HIS A 1 247 ? 0.793 -8.325 -8.902 1.00 90.56 247 HIS A CA 1
ATOM 1893 C C . HIS A 1 247 ? -0.318 -8.501 -7.862 1.00 90.56 247 HIS A C 1
ATOM 1895 O O . HIS A 1 247 ? -0.058 -9.013 -6.775 1.00 90.56 247 HIS A O 1
ATOM 1901 N N . MET A 1 248 ? -1.534 -8.056 -8.179 1.00 92.31 248 MET A N 1
ATOM 1902 C CA . MET A 1 248 ? -2.663 -8.004 -7.244 1.00 92.31 248 MET A CA 1
ATOM 1903 C C . MET A 1 248 ? -3.373 -9.361 -7.097 1.00 92.31 248 MET A C 1
ATOM 1905 O O . MET A 1 248 ? -3.489 -9.842 -5.968 1.00 92.31 248 MET A O 1
ATOM 1909 N N . PRO A 1 249 ? -3.809 -10.045 -8.180 1.00 90.25 249 PRO A N 1
ATOM 1910 C CA . PRO A 1 249 ? -4.390 -11.379 -8.055 1.00 90.25 249 PRO A CA 1
ATOM 1911 C C . PRO A 1 249 ? -3.380 -12.408 -7.529 1.00 90.25 249 PRO A C 1
ATOM 1913 O O . PRO A 1 249 ? -3.781 -13.286 -6.767 1.00 90.25 249 PRO A O 1
ATOM 1916 N N . TRP A 1 250 ? -2.081 -12.270 -7.836 1.00 93.94 250 TRP A N 1
ATOM 1917 C CA . TRP A 1 250 ? -1.036 -13.098 -7.222 1.00 93.94 250 TRP A CA 1
ATOM 1918 C C . TRP A 1 250 ? -0.978 -12.905 -5.702 1.00 93.94 250 TRP A C 1
ATOM 1920 O O . TRP A 1 250 ? -1.000 -13.880 -4.958 1.00 93.94 250 TRP A O 1
ATOM 1930 N N . CYS A 1 251 ? -0.981 -11.654 -5.229 1.00 93.94 251 CYS A N 1
ATOM 1931 C CA . CYS A 1 251 ? -1.019 -11.321 -3.802 1.00 93.94 251 CYS A CA 1
ATOM 1932 C C . CYS A 1 251 ? -2.227 -11.952 -3.090 1.00 93.94 251 CYS A C 1
ATOM 1934 O O . CYS A 1 251 ? -2.077 -12.593 -2.050 1.00 93.94 251 CYS A O 1
ATOM 1936 N N . ALA A 1 252 ? -3.420 -11.828 -3.679 1.00 91.50 252 ALA A N 1
ATOM 1937 C CA . ALA A 1 252 ? -4.644 -12.398 -3.123 1.00 91.50 252 ALA A CA 1
ATOM 1938 C C . ALA A 1 252 ? -4.606 -13.936 -3.075 1.00 91.50 252 ALA A C 1
ATOM 1940 O O . ALA A 1 252 ? -5.059 -14.534 -2.097 1.00 91.50 252 ALA A O 1
ATOM 1941 N N . ALA A 1 253 ? -4.051 -14.578 -4.107 1.00 93.50 253 ALA A N 1
ATOM 1942 C CA . ALA A 1 253 ? -3.876 -16.026 -4.151 1.00 93.50 253 ALA A CA 1
ATOM 1943 C C . ALA A 1 253 ? -2.844 -16.520 -3.126 1.00 93.50 253 ALA A C 1
ATOM 1945 O O . ALA A 1 253 ? -3.096 -17.507 -2.435 1.00 93.50 253 ALA A O 1
ATOM 1946 N N . ALA A 1 254 ? -1.715 -15.818 -2.989 1.00 95.06 254 ALA A N 1
ATOM 1947 C CA . ALA A 1 254 ? -0.684 -16.124 -2.001 1.00 95.06 254 ALA A CA 1
ATOM 1948 C C . ALA A 1 254 ? -1.219 -15.985 -0.568 1.00 95.06 254 ALA A C 1
ATOM 1950 O O . ALA A 1 254 ? -1.036 -16.891 0.242 1.00 95.06 254 ALA A O 1
ATOM 1951 N N . LEU A 1 255 ? -1.971 -14.915 -0.281 1.00 93.94 255 LEU A N 1
ATOM 1952 C CA . LEU A 1 255 ? -2.635 -14.727 1.010 1.00 93.94 255 LEU A CA 1
ATOM 1953 C C . LEU A 1 255 ? -3.678 -15.806 1.285 1.00 93.94 255 LEU A C 1
ATOM 1955 O O . LEU A 1 255 ? -3.739 -16.323 2.396 1.00 93.94 255 LEU A O 1
ATOM 1959 N N . ARG A 1 256 ? -4.483 -16.186 0.285 1.00 93.88 256 ARG A N 1
ATOM 1960 C CA . ARG A 1 256 ? -5.445 -17.283 0.439 1.00 93.88 256 ARG A CA 1
ATOM 1961 C C . ARG A 1 256 ? -4.735 -18.580 0.820 1.00 93.88 256 ARG A C 1
ATOM 1963 O O . ARG A 1 256 ? -5.155 -19.221 1.775 1.00 93.88 256 ARG A O 1
ATOM 1970 N N . ARG A 1 257 ? -3.657 -18.919 0.107 1.00 93.12 257 ARG A N 1
ATOM 1971 C CA . ARG A 1 257 ? -2.854 -20.116 0.371 1.00 93.12 257 ARG A CA 1
ATOM 1972 C C . ARG A 1 257 ? -2.270 -20.099 1.783 1.00 93.12 257 ARG A C 1
ATOM 1974 O O . ARG A 1 257 ? -2.460 -21.063 2.507 1.00 93.12 257 ARG A O 1
ATOM 1981 N N . GLU A 1 258 ? -1.646 -18.995 2.195 1.00 92.12 258 GLU A N 1
ATOM 1982 C CA . GLU A 1 258 ? -1.062 -18.852 3.539 1.00 92.12 258 GLU A CA 1
ATOM 1983 C C . GLU A 1 258 ? -2.123 -18.987 4.649 1.00 92.12 258 GLU A C 1
ATOM 1985 O O . GLU A 1 258 ? -1.867 -19.606 5.679 1.00 92.12 258 GLU A O 1
ATOM 1990 N N . LEU A 1 259 ? -3.331 -18.447 4.441 1.00 90.75 259 LEU A N 1
ATOM 1991 C CA . LEU A 1 259 ? -4.444 -18.598 5.384 1.00 90.75 259 LEU A CA 1
ATOM 1992 C C . LEU A 1 259 ? -5.006 -20.024 5.411 1.00 90.75 259 LEU A C 1
ATOM 1994 O O . LEU A 1 259 ? -5.400 -20.488 6.477 1.00 90.75 259 LEU A O 1
ATOM 1998 N N . ASP A 1 260 ? -5.073 -20.704 4.266 1.00 90.56 260 ASP A N 1
ATOM 1999 C CA . ASP A 1 260 ? -5.545 -22.088 4.183 1.00 90.56 260 ASP A CA 1
ATOM 2000 C C . ASP A 1 260 ? -4.547 -23.053 4.836 1.00 90.56 260 ASP A C 1
ATOM 2002 O O . ASP A 1 260 ? -4.954 -23.860 5.666 1.00 90.56 260 ASP A O 1
ATOM 2006 N N . GLU A 1 261 ? -3.246 -22.898 4.575 1.00 89.25 261 GLU A N 1
ATOM 2007 C CA . GLU A 1 261 ? -2.173 -23.651 5.245 1.00 89.25 261 GLU A CA 1
ATOM 2008 C C . GLU A 1 261 ? -2.178 -23.429 6.764 1.00 89.25 261 GLU A C 1
ATOM 2010 O O . GLU A 1 261 ? -1.891 -24.335 7.543 1.00 89.25 261 GLU A O 1
ATOM 2015 N N . ALA A 1 262 ? -2.541 -22.225 7.211 1.00 86.19 262 ALA A N 1
ATOM 2016 C CA . ALA A 1 262 ? -2.620 -21.908 8.628 1.00 86.19 262 ALA A CA 1
ATOM 2017 C C . ALA A 1 262 ? -3.846 -22.501 9.342 1.00 86.19 262 ALA A C 1
ATOM 2019 O O . ALA A 1 262 ? -3.843 -22.545 10.570 1.00 86.19 262 ALA A O 1
ATOM 2020 N N . LYS A 1 263 ? -4.882 -22.965 8.623 1.00 80.19 263 LYS A N 1
ATOM 2021 C CA . LYS A 1 263 ? -6.027 -23.674 9.236 1.00 80.19 263 LYS A CA 1
ATOM 2022 C C . LYS A 1 263 ? -5.637 -25.049 9.766 1.00 80.19 263 LYS A C 1
ATOM 2024 O O . LYS A 1 263 ? -6.242 -25.517 10.726 1.00 80.19 263 LYS A O 1
ATOM 2029 N N . ASP A 1 264 ? -4.631 -25.659 9.150 1.00 72.69 264 ASP A N 1
ATOM 2030 C CA . ASP A 1 264 ? -4.070 -26.942 9.571 1.00 72.69 264 ASP A CA 1
ATOM 2031 C C . ASP A 1 264 ? -3.041 -26.773 10.708 1.00 72.69 264 ASP A C 1
ATOM 2033 O O . ASP A 1 264 ? -2.528 -27.751 11.253 1.00 72.69 264 ASP A O 1
ATOM 2037 N N . ASP A 1 265 ? -2.755 -25.526 11.096 1.00 69.12 265 ASP A N 1
ATOM 2038 C CA . ASP A 1 265 ? -1.849 -25.165 12.176 1.00 69.12 265 ASP A CA 1
ATOM 2039 C C . ASP A 1 265 ? -2.616 -24.835 13.471 1.00 69.12 265 ASP A C 1
ATOM 2041 O O . ASP A 1 265 ? -3.720 -24.299 13.477 1.00 69.12 265 ASP A O 1
ATOM 2045 N N . THR A 1 266 ? -1.994 -25.109 14.615 1.00 66.94 266 THR A N 1
ATOM 2046 C CA . THR A 1 266 ? -2.490 -24.710 15.943 1.00 66.94 266 THR A CA 1
ATOM 2047 C C . THR A 1 266 ? -2.320 -23.212 16.238 1.00 66.94 266 THR A C 1
ATOM 2049 O O . THR A 1 266 ? -2.805 -22.722 17.263 1.00 66.94 266 THR A O 1
ATOM 2052 N N . ARG A 1 267 ? -1.615 -22.464 15.374 1.00 71.25 267 ARG A N 1
ATOM 2053 C CA . ARG A 1 267 ? -1.425 -21.012 15.501 1.00 71.25 267 ARG A CA 1
ATOM 2054 C C . ARG A 1 267 ? -2.759 -20.263 15.472 1.00 71.25 267 ARG A C 1
ATOM 2056 O O . ARG A 1 267 ? -3.629 -20.499 14.642 1.00 71.25 267 ARG A O 1
ATOM 2063 N N . ARG A 1 268 ? -2.888 -19.254 16.337 1.00 77.88 268 ARG A N 1
ATOM 2064 C CA . ARG A 1 268 ? -4.044 -18.352 16.325 1.00 77.88 268 ARG A CA 1
ATOM 2065 C C . ARG A 1 268 ? -3.897 -17.321 15.204 1.00 77.88 268 ARG A C 1
ATOM 2067 O O . ARG A 1 268 ? -3.160 -16.340 15.339 1.00 77.88 268 ARG A O 1
ATOM 2074 N N . VAL A 1 269 ? -4.628 -17.528 14.118 1.00 84.69 269 VAL A N 1
ATOM 2075 C CA . VAL A 1 269 ? -4.676 -16.620 12.964 1.00 84.69 269 VAL A CA 1
ATOM 2076 C C . VAL A 1 269 ? -5.689 -15.497 13.212 1.00 84.69 269 VAL A C 1
ATOM 2078 O O . VAL A 1 269 ? -6.708 -15.703 13.875 1.00 84.69 269 VAL A O 1
ATOM 2081 N N . ARG A 1 270 ? -5.395 -14.284 12.733 1.00 84.56 270 ARG A N 1
ATOM 2082 C CA . ARG A 1 270 ? -6.356 -13.171 12.697 1.00 84.56 270 ARG A CA 1
ATOM 2083 C C . ARG A 1 270 ? -7.512 -13.484 11.744 1.00 84.56 270 ARG A C 1
ATOM 2085 O O . ARG A 1 270 ? -7.325 -14.180 10.753 1.00 84.56 270 ARG A O 1
ATOM 2092 N N . ASP A 1 271 ? -8.691 -12.934 12.027 1.00 82.94 271 ASP A N 1
ATOM 2093 C CA . ASP A 1 271 ? -9.815 -13.000 11.094 1.00 82.94 271 ASP A CA 1
ATOM 2094 C C . ASP A 1 271 ? -9.512 -12.165 9.839 1.00 82.94 271 ASP A C 1
ATOM 2096 O O . ASP A 1 271 ? -9.337 -10.943 9.919 1.00 82.94 271 ASP A O 1
ATOM 2100 N N . VAL A 1 272 ? -9.389 -12.840 8.693 1.00 87.12 272 VAL A N 1
ATOM 2101 C CA . VAL A 1 272 ? -9.083 -12.225 7.400 1.00 87.12 272 VAL A CA 1
ATOM 2102 C C . VAL A 1 272 ? -10.089 -12.668 6.349 1.00 87.12 272 VAL A C 1
ATOM 2104 O O . VAL A 1 272 ? -10.162 -13.837 5.971 1.00 87.12 272 VAL A O 1
ATOM 2107 N N . GLU A 1 273 ? -10.806 -11.698 5.797 1.00 86.25 273 GLU A N 1
ATOM 2108 C CA . GLU A 1 273 ? -11.710 -11.882 4.673 1.00 86.25 273 GLU A CA 1
ATOM 2109 C C . GLU A 1 273 ? -11.051 -11.385 3.383 1.00 86.25 273 GLU A C 1
ATOM 2111 O O . GLU A 1 273 ? -10.671 -10.219 3.269 1.00 86.25 273 GLU A O 1
ATOM 2116 N N . ILE A 1 274 ? -10.954 -12.250 2.373 1.00 86.25 274 ILE A N 1
ATOM 2117 C CA . ILE A 1 274 ? -10.536 -11.853 1.024 1.00 86.25 274 ILE A CA 1
ATOM 2118 C C . ILE A 1 274 ? -11.782 -11.762 0.141 1.00 86.25 274 ILE A C 1
ATOM 2120 O O . ILE A 1 274 ? -12.458 -12.770 -0.081 1.00 86.25 274 ILE A O 1
ATOM 2124 N N . VAL A 1 275 ? -12.053 -10.565 -0.381 1.00 84.00 275 VAL A N 1
ATOM 2125 C CA . VAL A 1 275 ? -13.193 -10.247 -1.252 1.00 84.00 275 VAL A CA 1
ATOM 2126 C C . VAL A 1 275 ? -12.683 -9.931 -2.651 1.00 84.00 275 VAL A C 1
ATOM 2128 O O . VAL A 1 275 ? -11.860 -9.035 -2.810 1.00 84.00 275 VAL A O 1
ATOM 2131 N N . THR A 1 276 ? -13.202 -10.610 -3.673 1.00 82.81 276 THR A N 1
ATOM 2132 C CA . THR A 1 276 ? -12.825 -10.350 -5.069 1.00 82.81 276 THR A CA 1
ATOM 2133 C C . THR A 1 276 ? -13.905 -9.547 -5.791 1.00 82.81 276 THR A C 1
ATOM 2135 O O . THR A 1 276 ? -15.054 -9.974 -5.891 1.00 82.81 276 THR A O 1
ATOM 2138 N N . LEU A 1 277 ? -13.533 -8.387 -6.331 1.00 78.69 277 LEU A N 1
ATOM 2139 C CA . LEU A 1 277 ? -14.377 -7.569 -7.193 1.00 78.69 277 LEU A CA 1
ATOM 2140 C C . LEU A 1 277 ? -14.225 -8.021 -8.645 1.00 78.69 277 LEU A C 1
ATOM 2142 O O . LEU A 1 277 ? -13.171 -7.859 -9.265 1.00 78.69 277 LEU A O 1
ATOM 2146 N N . MET A 1 278 ? -15.305 -8.582 -9.185 1.00 79.94 278 MET A N 1
ATOM 2147 C CA . MET A 1 278 ? -15.349 -9.083 -10.555 1.00 79.94 278 MET A CA 1
ATOM 2148 C C . MET A 1 278 ? -15.495 -7.939 -11.564 1.00 79.94 278 MET A C 1
ATOM 2150 O O . MET A 1 278 ? -16.313 -7.038 -11.393 1.00 79.94 278 MET A O 1
ATOM 2154 N N . GLY A 1 279 ? -14.701 -7.981 -12.633 1.00 77.81 279 GLY A N 1
ATOM 2155 C CA . GLY A 1 279 ? -14.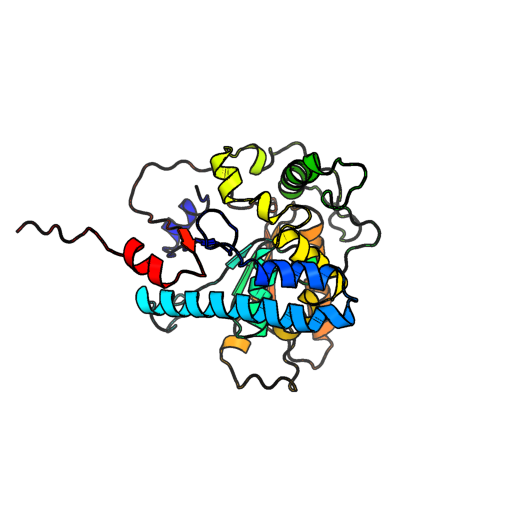669 -6.974 -13.697 1.00 77.81 279 GLY A CA 1
ATOM 2156 C C . GLY A 1 279 ? -13.892 -5.698 -13.352 1.00 77.81 279 GLY A C 1
ATOM 2157 O O . GLY A 1 279 ? -13.740 -4.830 -14.213 1.00 77.81 279 GLY A O 1
ATOM 2158 N N . ALA A 1 280 ? -13.387 -5.583 -12.124 1.00 79.19 280 ALA A N 1
ATOM 2159 C CA . ALA A 1 280 ? -12.658 -4.427 -11.622 1.00 79.19 280 ALA A CA 1
ATOM 2160 C C . ALA A 1 280 ? -11.144 -4.566 -11.841 1.00 79.19 280 ALA A C 1
ATOM 2162 O O . ALA A 1 280 ? -10.621 -5.678 -11.861 1.00 79.19 280 ALA A O 1
ATOM 2163 N N . ASN A 1 281 ? -10.442 -3.436 -11.956 1.00 83.56 281 ASN A N 1
ATOM 2164 C CA . ASN A 1 281 ? -8.978 -3.373 -11.970 1.00 83.56 281 ASN A CA 1
ATOM 2165 C C . ASN A 1 281 ? -8.449 -2.521 -10.806 1.00 83.56 281 ASN A C 1
ATOM 2167 O O . ASN A 1 281 ? -9.219 -2.080 -9.950 1.00 83.56 281 ASN A O 1
ATOM 2171 N N . HIS A 1 282 ? -7.149 -2.228 -10.826 1.00 85.31 282 HIS A N 1
ATOM 2172 C CA . HIS A 1 282 ? -6.433 -1.629 -9.704 1.00 85.31 282 HIS A CA 1
ATOM 2173 C C . HIS A 1 282 ? -6.953 -0.265 -9.260 1.00 85.31 282 HIS A C 1
ATOM 2175 O O . HIS A 1 282 ? -6.807 0.126 -8.107 1.00 85.31 282 HIS A O 1
ATOM 2181 N N . PHE A 1 283 ? -7.619 0.441 -10.166 1.00 77.44 283 PHE A N 1
ATOM 2182 C CA . PHE A 1 283 ? -8.149 1.780 -9.953 1.00 77.44 283 PHE A CA 1
ATOM 2183 C C . PHE A 1 283 ? -9.674 1.760 -9.826 1.00 77.44 283 PHE A C 1
ATOM 2185 O O . PHE A 1 283 ? -10.354 2.722 -10.198 1.00 77.44 283 PHE A O 1
ATOM 2192 N N . VAL A 1 284 ? -10.249 0.661 -9.327 1.00 66.56 284 VAL A N 1
ATOM 2193 C CA . VAL A 1 284 ? -11.680 0.594 -9.032 1.00 66.56 284 VAL A CA 1
ATOM 2194 C C . VAL A 1 284 ? -12.065 1.719 -8.064 1.00 66.56 284 VAL A C 1
ATOM 2196 O O . VAL A 1 284 ? -11.531 1.847 -6.965 1.00 66.56 284 VAL A O 1
ATOM 2199 N N . GLY A 1 285 ? -12.969 2.598 -8.506 1.00 55.69 285 GLY A N 1
ATOM 2200 C CA . GLY A 1 285 ? -13.330 3.816 -7.771 1.00 55.69 285 GLY A CA 1
ATOM 2201 C C . GLY A 1 285 ? -12.501 5.065 -8.104 1.00 55.69 285 GLY A C 1
ATOM 2202 O O . GLY A 1 285 ? -12.690 6.076 -7.435 1.00 55.69 285 GLY A O 1
ATOM 2203 N N . CYS A 1 286 ? -11.649 5.038 -9.140 1.00 42.56 286 CYS A N 1
ATOM 2204 C CA . CYS A 1 286 ? -10.899 6.186 -9.678 1.00 42.56 286 CYS A CA 1
ATOM 2205 C C . CYS A 1 286 ? -11.388 6.685 -11.055 1.00 42.56 286 CYS A C 1
ATOM 2207 O O . CYS A 1 286 ? -10.803 7.625 -11.591 1.00 42.56 286 CYS A O 1
ATOM 2209 N N . VAL A 1 287 ? -12.524 6.199 -11.579 1.00 29.84 287 VAL A N 1
ATOM 2210 C CA . VAL A 1 287 ? -13.100 6.733 -12.830 1.00 29.84 287 VAL A CA 1
ATOM 2211 C C . VAL A 1 287 ? -14.597 7.000 -12.747 1.00 29.84 287 VAL A C 1
ATOM 2213 O O . VAL A 1 287 ? -15.389 6.080 -12.577 1.00 29.84 287 VAL A O 1
ATOM 2216 N N . GLY A 1 288 ? -14.943 8.271 -12.977 1.00 27.81 288 GLY A N 1
ATOM 2217 C CA . GLY A 1 288 ? -16.131 8.690 -13.720 1.00 27.81 288 GLY A CA 1
ATOM 2218 C C . GLY A 1 288 ? -17.440 8.813 -12.954 1.00 27.81 288 GLY A C 1
ATOM 2219 O O . GLY A 1 288 ? -18.222 7.889 -13.032 1.00 27.81 288 GLY A O 1
ATOM 2220 N N . PHE A 1 289 ? -17.719 9.987 -12.364 1.00 24.86 289 PHE A N 1
ATOM 2221 C CA . PHE A 1 289 ? -19.053 10.623 -12.320 1.00 24.86 289 PHE A CA 1
ATOM 2222 C C . PHE A 1 289 ? -18.893 12.137 -12.070 1.00 24.86 289 PHE A C 1
ATOM 2224 O O . PHE A 1 289 ? -18.190 12.547 -11.147 1.00 24.86 289 PHE A O 1
ATOM 2231 N N . ALA A 1 290 ? -19.528 12.972 -12.898 1.00 25.25 290 ALA A N 1
ATOM 2232 C CA . ALA A 1 290 ? -19.592 14.424 -12.715 1.00 25.25 290 ALA A CA 1
ATOM 2233 C C . ALA A 1 290 ? -20.733 14.784 -11.749 1.00 25.25 290 ALA A C 1
ATOM 2235 O O . ALA A 1 290 ? -21.836 14.265 -11.906 1.00 25.25 290 ALA A O 1
ATOM 2236 N N . ILE A 1 291 ? -20.506 15.683 -10.781 1.00 31.14 291 ILE A N 1
ATOM 2237 C CA . ILE A 1 291 ? -21.585 16.237 -9.942 1.00 31.14 291 ILE A CA 1
ATOM 2238 C C . ILE A 1 291 ? -21.379 17.746 -9.721 1.00 31.14 291 ILE A C 1
ATOM 2240 O O . ILE A 1 291 ? -20.280 18.200 -9.401 1.00 31.14 291 ILE A O 1
ATOM 2244 N N . ARG A 1 292 ? -22.478 18.497 -9.882 1.00 23.23 292 ARG A N 1
ATOM 2245 C CA . ARG A 1 292 ? -22.710 19.864 -9.384 1.00 23.23 292 ARG A CA 1
ATOM 2246 C C . ARG A 1 292 ? -22.805 19.904 -7.840 1.00 23.23 292 ARG A C 1
ATOM 2248 O O . ARG A 1 292 ? -23.051 18.880 -7.214 1.00 23.23 292 ARG A O 1
ATOM 2255 N N . PRO A 1 293 ? -22.596 21.064 -7.200 1.00 32.09 293 PRO A N 1
ATOM 2256 C CA . PRO A 1 293 ? -22.234 21.120 -5.789 1.00 32.09 293 PRO A CA 1
ATOM 2257 C C . PRO A 1 293 ? -23.446 21.071 -4.853 1.00 32.09 293 PRO A C 1
ATOM 2259 O O . PRO A 1 293 ? -24.272 21.975 -4.871 1.00 32.09 293 PRO A O 1
ATOM 2262 N N . THR A 1 294 ? -23.469 20.087 -3.952 1.00 30.12 294 THR A N 1
ATOM 2263 C CA . THR A 1 294 ? -24.096 20.210 -2.625 1.00 30.12 294 THR A CA 1
ATOM 2264 C C . THR A 1 294 ? -23.257 19.447 -1.588 1.00 30.12 294 THR A C 1
ATOM 2266 O O . THR A 1 294 ? -23.207 18.221 -1.592 1.00 30.12 294 THR A O 1
ATOM 2269 N N . ALA A 1 295 ? -22.540 20.210 -0.754 1.00 33.22 295 ALA A N 1
ATOM 2270 C CA . ALA A 1 295 ? -22.023 19.903 0.591 1.00 33.22 295 ALA A CA 1
ATOM 2271 C C . ALA A 1 295 ? -21.363 18.529 0.903 1.00 33.22 295 ALA A C 1
ATOM 2273 O O . ALA A 1 295 ? -21.577 17.977 1.977 1.00 33.22 295 ALA A O 1
ATOM 2274 N N . LEU A 1 296 ? -20.480 18.008 0.041 1.00 34.88 296 LEU A N 1
ATOM 2275 C CA . LEU A 1 296 ? -19.506 16.962 0.417 1.00 34.88 296 LEU A CA 1
ATOM 2276 C C . LEU A 1 296 ? -18.108 17.574 0.546 1.00 34.88 296 LEU A C 1
ATOM 2278 O O . LEU A 1 296 ? -17.415 17.788 -0.454 1.00 34.88 296 LEU A O 1
ATOM 2282 N N . THR A 1 297 ? -17.679 17.847 1.775 1.00 37.00 297 THR A N 1
ATOM 2283 C CA . THR A 1 297 ? -16.336 18.348 2.087 1.00 37.00 297 THR A CA 1
ATOM 2284 C C . THR A 1 297 ? -15.307 17.227 1.955 1.00 37.00 297 THR A C 1
ATOM 2286 O O . THR A 1 297 ? -14.908 16.583 2.915 1.00 37.00 297 THR A O 1
ATOM 2289 N N . THR A 1 298 ? -14.836 16.981 0.734 1.00 38.69 298 THR A N 1
ATOM 2290 C CA . THR A 1 298 ? -13.580 16.244 0.537 1.00 38.69 298 THR A CA 1
ATOM 2291 C C . THR A 1 298 ? -12.449 17.168 0.936 1.00 38.69 298 THR A C 1
ATOM 2293 O O . THR A 1 298 ? -12.241 18.188 0.282 1.00 38.69 298 THR A O 1
ATOM 2296 N N . ARG A 1 299 ? -11.760 16.837 2.024 1.00 47.62 299 ARG A N 1
ATOM 2297 C CA . ARG A 1 299 ? -10.597 17.583 2.494 1.00 47.62 299 ARG A CA 1
ATOM 2298 C C . ARG A 1 299 ? -9.378 16.686 2.401 1.00 47.62 299 ARG A C 1
ATOM 2300 O O . ARG A 1 299 ? -9.428 15.522 2.792 1.00 47.62 299 ARG A O 1
ATOM 2307 N N . GLN A 1 300 ? -8.333 17.234 1.805 1.00 46.62 300 GLN A N 1
ATOM 2308 C CA . GLN A 1 300 ? -7.014 16.635 1.779 1.00 46.62 300 GLN A CA 1
ATOM 2309 C C . GLN A 1 300 ? -6.388 16.862 3.155 1.00 46.62 300 GLN A C 1
ATOM 2311 O O . GLN A 1 300 ? -6.395 17.991 3.645 1.00 46.62 300 GLN A O 1
ATOM 2316 N N . ALA A 1 301 ? -5.933 15.789 3.796 1.00 46.16 301 ALA A N 1
ATOM 2317 C CA . ALA A 1 301 ? -5.234 15.848 5.070 1.00 46.16 301 ALA A CA 1
ATOM 2318 C C . ALA A 1 301 ? -3.833 15.252 4.913 1.00 46.16 301 ALA A C 1
ATOM 2320 O O . ALA A 1 301 ? -3.624 14.309 4.143 1.00 46.16 301 ALA A O 1
ATOM 2321 N N . HIS A 1 302 ? -2.888 15.816 5.653 1.00 54.91 302 HIS A N 1
ATOM 2322 C CA . HIS A 1 302 ? -1.495 15.396 5.674 1.00 54.91 302 HIS A CA 1
ATOM 2323 C C . HIS A 1 302 ? -1.256 14.711 7.015 1.00 54.91 302 HIS A C 1
ATOM 2325 O O . HIS A 1 302 ? -1.563 15.277 8.065 1.00 54.91 302 HIS A O 1
ATOM 2331 N N . TRP A 1 303 ? -0.810 13.459 6.981 1.00 57.62 303 TRP A N 1
ATOM 2332 C CA . TRP A 1 303 ? -0.632 12.641 8.188 1.00 57.62 303 TRP A CA 1
ATOM 2333 C C . TRP A 1 303 ? 0.430 13.173 9.171 1.00 57.62 303 TRP A C 1
ATOM 2335 O O . TRP A 1 303 ? 0.428 12.795 10.332 1.00 57.62 303 TRP A O 1
ATOM 2345 N N . ASP A 1 304 ? 1.300 14.071 8.719 1.00 45.03 304 ASP A N 1
ATOM 2346 C CA . ASP A 1 304 ? 2.468 14.643 9.390 1.00 45.03 304 ASP A CA 1
ATOM 2347 C C . ASP A 1 304 ? 2.206 16.069 9.893 1.00 45.03 304 ASP A C 1
ATOM 2349 O O . ASP A 1 304 ? 3.032 16.662 10.583 1.00 45.03 304 ASP A O 1
ATOM 2353 N N . GLU A 1 305 ? 1.025 16.616 9.601 1.00 49.50 305 GLU A N 1
ATOM 2354 C CA . GLU A 1 305 ? 0.588 17.919 10.090 1.00 49.50 305 GLU A CA 1
ATOM 2355 C C . GLU A 1 305 ? -0.796 17.825 10.762 1.00 49.50 305 GLU A C 1
ATOM 2357 O O . GLU A 1 305 ? -1.747 18.493 10.331 1.00 49.50 305 GLU A O 1
ATOM 2362 N N . PRO A 1 306 ? -0.947 17.044 11.854 1.00 42.81 306 PRO A N 1
ATOM 2363 C CA . PRO A 1 306 ? -2.239 16.874 12.524 1.00 42.81 306 PRO A CA 1
ATOM 2364 C C . PRO A 1 306 ? -2.845 18.217 12.974 1.00 42.81 306 PRO A C 1
ATOM 2366 O O . PRO A 1 306 ? -4.063 18.376 12.992 1.00 42.81 306 PRO A O 1
ATOM 2369 N N . TYR A 1 307 ? -2.005 19.224 13.244 1.00 41.91 307 TYR A N 1
ATOM 2370 C CA . TYR A 1 307 ? -2.422 20.566 13.656 1.00 41.91 307 TYR A CA 1
ATOM 2371 C C . TYR A 1 307 ? -2.739 21.531 12.496 1.00 41.91 307 TYR A C 1
ATOM 2373 O O . TYR A 1 307 ? -3.529 22.452 12.697 1.00 41.91 307 TYR A O 1
ATOM 2381 N N . ARG A 1 308 ? -2.236 21.337 11.259 1.00 41.88 308 ARG A N 1
ATOM 2382 C CA . ARG A 1 308 ? -2.698 22.148 10.100 1.00 41.88 308 ARG A CA 1
ATOM 2383 C C . ARG A 1 308 ? -4.169 21.889 9.782 1.00 41.88 308 ARG A C 1
ATOM 2385 O O . ARG A 1 308 ? -4.858 22.761 9.246 1.00 41.88 308 ARG A O 1
ATOM 2392 N N . LEU A 1 309 ? -4.680 20.728 10.190 1.00 39.56 309 LEU A N 1
ATOM 2393 C CA . LEU A 1 309 ? -6.103 20.420 10.168 1.00 39.56 309 LEU A CA 1
ATOM 2394 C C . LEU A 1 309 ? -6.937 21.430 10.981 1.00 39.56 309 LEU A C 1
ATOM 2396 O O . LEU A 1 309 ? -8.087 21.684 10.623 1.00 39.56 309 LEU A O 1
ATOM 2400 N N . MET A 1 310 ? -6.365 22.056 12.020 1.00 40.28 310 MET A N 1
ATOM 2401 C CA . MET A 1 310 ? -7.059 23.053 12.845 1.00 40.28 310 MET A CA 1
ATOM 2402 C C . MET A 1 310 ? -7.496 24.277 12.033 1.00 40.28 310 MET A C 1
ATOM 2404 O O . MET A 1 310 ? -8.597 24.777 12.241 1.00 40.28 310 MET A O 1
ATOM 2408 N N . HIS A 1 311 ? -6.703 24.698 11.041 1.00 39.31 311 HIS A N 1
ATOM 2409 C CA . HIS A 1 311 ? -7.082 25.785 10.134 1.00 39.31 311 HIS A CA 1
ATOM 2410 C C . HIS A 1 311 ? -8.083 25.340 9.067 1.00 39.31 311 HIS A C 1
ATOM 2412 O O . HIS A 1 311 ? -8.987 26.096 8.722 1.00 39.31 311 HIS A O 1
ATOM 2418 N N . LEU A 1 312 ? -7.969 24.103 8.572 1.00 35.06 312 LEU A N 1
ATOM 2419 C CA . LEU A 1 312 ? -8.924 23.566 7.604 1.00 35.06 312 LEU A CA 1
ATOM 2420 C C . LEU A 1 312 ? -10.314 23.410 8.236 1.00 35.06 312 LEU A C 1
ATOM 2422 O O . LEU A 1 312 ? -11.310 23.658 7.564 1.00 35.06 312 LEU A O 1
ATOM 2426 N N . LEU A 1 313 ? -10.405 23.025 9.514 1.00 37.62 313 LEU A N 1
ATOM 2427 C CA . LEU A 1 313 ? -11.646 22.768 10.260 1.00 37.62 313 LEU A CA 1
ATOM 2428 C C . LEU A 1 313 ? -12.323 24.003 10.869 1.00 37.62 313 LEU A C 1
ATOM 2430 O O . LEU A 1 313 ? -13.421 23.844 11.406 1.00 37.62 313 LEU A O 1
ATOM 2434 N N . HIS A 1 314 ? -11.761 25.211 10.746 1.00 38.25 314 HIS A N 1
ATOM 2435 C CA . HIS A 1 314 ? -12.509 26.426 11.070 1.00 38.25 314 HIS A CA 1
ATOM 2436 C C . HIS A 1 314 ? -13.680 26.590 10.094 1.00 38.25 314 HIS A C 1
ATOM 2438 O O . HIS A 1 314 ? -13.566 27.023 8.952 1.00 38.25 314 HIS A O 1
ATOM 2444 N N . TRP A 1 315 ? -14.826 26.140 10.576 1.00 39.09 315 TRP A N 1
ATOM 2445 C CA . TRP A 1 315 ? -16.158 26.379 10.067 1.00 39.09 315 TRP A CA 1
ATOM 2446 C C . TRP A 1 315 ? -16.416 27.893 10.004 1.00 39.09 315 TRP A C 1
ATOM 2448 O O . TRP A 1 315 ? -16.738 28.506 11.019 1.00 39.09 315 TRP A O 1
ATOM 2458 N N . GLU A 1 316 ? -16.314 28.513 8.824 1.00 35.38 316 GLU A N 1
ATOM 2459 C CA . GLU A 1 316 ? -17.073 29.741 8.560 1.00 35.38 316 GLU A CA 1
ATOM 2460 C C . GLU A 1 316 ? -18.551 29.359 8.454 1.00 35.38 316 GLU A C 1
ATOM 2462 O O . GLU A 1 316 ? -19.098 29.085 7.390 1.00 35.38 316 GLU A O 1
ATOM 2467 N N . GLY A 1 317 ? -19.187 29.266 9.611 1.00 33.59 317 GLY A N 1
ATOM 2468 C CA . GLY A 1 317 ? -20.622 29.077 9.730 1.00 33.59 317 GLY A CA 1
ATOM 2469 C C . GLY A 1 317 ? -21.097 29.521 11.105 1.00 33.59 317 GLY A C 1
ATOM 2470 O O . GLY A 1 317 ? -21.848 28.825 11.781 1.00 33.59 317 GLY A O 1
ATOM 2471 N N . SER A 1 318 ? -20.649 30.701 11.521 1.00 35.28 318 SER A N 1
ATOM 2472 C CA . SER A 1 318 ? -21.418 31.556 12.418 1.00 35.28 318 SER A CA 1
ATOM 2473 C C . SER A 1 318 ? -21.875 32.781 11.630 1.00 35.28 318 SER A C 1
ATOM 2475 O O . SER A 1 318 ? -21.433 33.902 11.865 1.00 35.28 318 SER A O 1
ATOM 2477 N N . SER A 1 319 ? -22.748 32.557 10.652 1.00 32.91 319 SER A N 1
ATOM 2478 C CA . SER A 1 319 ? -23.671 33.590 10.187 1.00 32.91 319 SER A CA 1
ATOM 2479 C C . SER A 1 319 ? -25.055 33.175 10.669 1.00 32.91 319 SER A C 1
ATOM 2481 O O . SER A 1 319 ? -25.829 32.576 9.930 1.00 32.91 319 SER A O 1
ATOM 2483 N N . SER A 1 320 ? -25.341 33.445 11.939 1.00 30.41 320 SER A N 1
ATOM 2484 C CA . SER A 1 320 ? -26.726 33.637 12.359 1.00 30.41 320 SER A CA 1
ATOM 2485 C C . SER A 1 320 ? -27.069 35.097 12.087 1.00 30.41 320 SER A C 1
ATOM 2487 O O . SER A 1 320 ? -26.477 35.962 12.732 1.00 30.41 320 SER A O 1
ATOM 2489 N N . PRO A 1 321 ? -28.001 35.414 11.179 1.00 36.84 321 PRO A N 1
ATOM 2490 C CA . PRO A 1 321 ? -28.780 36.624 11.308 1.00 36.84 321 PRO A CA 1
ATOM 2491 C C . PRO A 1 321 ? -30.004 36.293 12.171 1.00 36.84 321 PRO A C 1
ATOM 2493 O O . PRO A 1 321 ? -30.886 35.537 11.758 1.00 36.84 321 PRO A O 1
ATOM 2496 N N . HIS A 1 322 ? -30.007 36.821 13.394 1.00 36.53 322 HIS A N 1
ATOM 2497 C CA . HIS A 1 322 ? -31.252 37.273 14.011 1.00 36.53 322 HIS A CA 1
ATOM 2498 C C . HIS A 1 322 ? -31.677 38.580 13.344 1.00 36.53 322 HIS A C 1
ATOM 2500 O O . HIS A 1 322 ? -30.767 39.363 12.983 1.00 36.53 322 HIS A O 1
#

Solvent-accessible surface area (backbone atoms only — not comparable to full-atom values):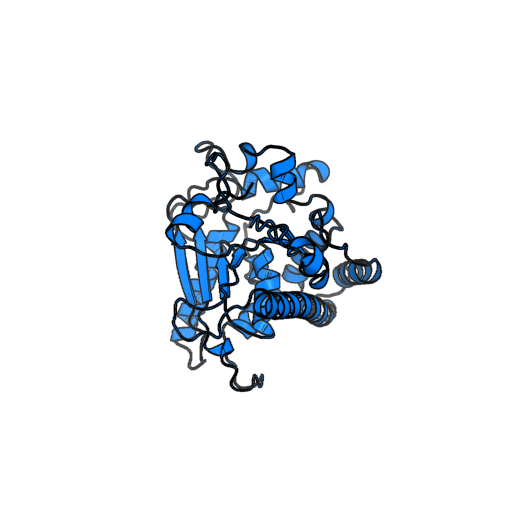 18430 Å² total; per-residue (Å²): 123,76,44,52,59,79,60,30,70,80,68,69,62,88,66,76,50,73,43,55,67,53,33,93,91,31,60,65,72,50,71,67,58,51,48,49,50,58,53,38,70,75,45,55,41,82,68,28,28,63,60,48,53,52,54,42,44,53,57,17,49,39,48,49,51,26,51,52,55,48,39,62,71,70,64,58,59,77,65,82,49,99,88,44,70,79,82,50,72,29,52,30,70,45,28,35,55,49,33,32,28,33,48,73,66,29,61,41,36,37,33,38,39,36,22,57,33,48,31,50,82,76,64,97,84,65,67,52,58,81,75,37,82,91,44,58,76,90,52,20,65,64,48,36,51,55,50,48,29,16,35,32,73,53,82,77,46,84,92,51,45,47,60,79,72,52,44,85,70,67,75,34,50,62,83,73,50,53,74,74,45,43,53,75,76,49,48,66,68,30,62,29,91,87,10,66,56,38,42,49,51,54,45,23,64,64,36,38,46,25,28,53,24,40,46,58,51,41,42,63,56,91,82,66,80,69,64,98,46,76,25,69,75,39,52,36,37,42,38,33,26,69,12,19,38,37,49,26,50,48,26,52,50,54,50,50,50,56,55,56,61,41,68,81,41,93,63,52,63,48,58,68,47,79,44,76,40,81,90,28,28,64,52,67,56,61,62,84,79,90,81,81,94,77,95,74,80,77,49,87,41,36,40,87,41,64,68,61,49,58,67,72,65,60,72,93,72,84,80,79,83,128

Sequence (322 aa):
MSPMKPFAVKHNPRLVLVYRRDHPGSAPYTEVELALLRHMDGLSPQEACSPLDAFMRDRALELYEFVCAWAHQAGIPSASEPTDGIVLASWSMGASWLMALLSSIASLTSRDAPFASLGYLPPSDAYAPLLDEDIPPPDRPSTVLSWISGYYSHDGAVDGLERRTSSTSPTPPLGRMTPEQLQGVFTASAAGEDGPDTLHLRLSEVTGASSLFRHRVLFHNGSHAMRPNHWAALPIRHVACNRSAWHMPWCAAALRRELDEAKDDTRRVRDVEIVTLMGANHFVGCVGFAIRPTALTTRQAHWDEPYRLMHLLHWEGSSSPH

Mean predicted aligned error: 10.45 Å

Organism: Purpureocillium lilacinum (NCBI:txid33203)

Nearest PDB structures (foldseek):
  6gi5-assembly1_A  TM=4.950E-01  e=8.841E-01  Pseudomonas aeruginosa
  6gi2-assembly1_A  TM=5.360E-01  e=2.103E+00  Pseudomonas aeruginosa

Radius of gyration: 20.25 Å; Cα contacts (8 Å, |Δi|>4): 456; chains: 1; bounding box: 55×64×51 Å

Foldseek 3Di:
DFLCVVVCVVLVDQDADADEAPAPPAPHDDPVLLVLLVVLLPDALVVNQVSLLVSLLVLLVLLVVLQVLCCVVVVQDDPPDPSGDDADEEAELSLLSVLSNLLVAAAYEYELYFQLSLLHDDPPPADQLCPDPVADQVCSVVQNQQQQQAFFDAPPDLVRGDAHDGDPPPRGLVVPDDPVLVSVVDPCQCSHPSHVSNSSSSSCNRNVNSNVSNCSNFWPPVPPDPDPRVRNQHEYEYEAEPGGRSRRVNNLVVVVVVVVVCVVPPTDTHHYHYHYDYPDYSCVRSDDDDDDDDDNDHDYHYSNCSPVVVVVPPDPPPPDDD